Protein AF-A0AAN6K3J8-F1 (afdb_monomer)

pLDDT: mean 73.21, std 24.83, range [25.55, 98.25]

Radius of gyration: 43.47 Å; Cα contacts (8 Å, |Δi|>4): 2; chains: 1; bounding box: 79×109×124 Å

Sequence (274 aa):
MADADAEKAEKLATAKKRFEQLKKEQAKKGKKIATKKKDDKAGAPESKADDVAGEEAAAAAPATEDSETPDAALEDEKLAEGGENDAARSLAERQPSLSMQSRQRSESFRQGAPSTIATDLKSGEGPLSPGIEVQDLYKKQAARIEELEWQNGAYKVQQEEGAARLAKAEEELDALREGSSDIAELRSRAKDAERLGTELAAAQRQLAQALTAKSGNRRVSGASPDVGHELASKTSTIETLELELSNIRSQLLGLQSMLSERNTSIQDIEDRSK

Structure (mmCIF, N/CA/C/O backbone):
data_AF-A0AAN6K3J8-F1
#
_entry.id   AF-A0AAN6K3J8-F1
#
loop_
_atom_site.group_PDB
_atom_site.id
_atom_site.type_symbol
_atom_site.label_atom_id
_atom_site.label_alt_id
_atom_site.label_comp_id
_atom_site.label_asym_id
_atom_site.label_entity_id
_atom_site.label_seq_id
_atom_site.pdbx_PDB_ins_code
_atom_site.Cartn_x
_atom_site.Cartn_y
_atom_site.Cartn_z
_atom_site.occupancy
_atom_site.B_iso_or_equiv
_atom_site.auth_seq_id
_atom_site.auth_comp_id
_atom_site.auth_asym_id
_atom_site.auth_atom_id
_atom_site.pdbx_PDB_model_num
ATOM 1 N N . MET A 1 1 ? 12.379 50.684 -7.133 1.00 56.09 1 MET A N 1
ATOM 2 C CA . MET A 1 1 ? 13.116 49.708 -7.966 1.00 56.09 1 MET A CA 1
ATOM 3 C C . MET A 1 1 ? 14.464 49.283 -7.363 1.00 56.09 1 MET A C 1
ATOM 5 O O . MET A 1 1 ? 14.960 48.263 -7.797 1.00 56.09 1 MET A O 1
ATOM 9 N N . ALA A 1 2 ? 15.042 49.967 -6.359 1.00 56.03 2 ALA A N 1
ATOM 10 C CA . ALA A 1 2 ? 16.325 49.561 -5.753 1.00 56.03 2 ALA A CA 1
ATOM 11 C C . ALA A 1 2 ? 16.218 48.465 -4.663 1.00 56.03 2 ALA A C 1
ATOM 13 O O . ALA A 1 2 ? 17.164 47.712 -4.461 1.00 56.03 2 ALA A O 1
ATOM 14 N N . ASP A 1 3 ? 15.067 48.328 -3.996 1.00 53.00 3 ASP A N 1
ATOM 15 C CA . ASP A 1 3 ? 14.918 47.375 -2.879 1.00 53.00 3 ASP A CA 1
ATOM 16 C C . ASP A 1 3 ? 14.711 45.915 -3.330 1.00 53.00 3 ASP A C 1
ATOM 18 O O . ASP A 1 3 ? 15.076 44.979 -2.624 1.00 53.00 3 ASP A O 1
ATOM 22 N N . ALA A 1 4 ? 14.196 45.695 -4.546 1.00 57.75 4 ALA A N 1
ATOM 23 C CA . ALA A 1 4 ? 13.933 44.351 -5.068 1.00 57.75 4 ALA A CA 1
ATOM 24 C C . ALA A 1 4 ? 15.214 43.584 -5.451 1.00 57.75 4 ALA A C 1
ATOM 26 O O . ALA A 1 4 ? 15.239 42.353 -5.388 1.00 57.75 4 ALA A O 1
ATOM 27 N N . ASP A 1 5 ? 16.280 44.292 -5.827 1.00 57.09 5 ASP A N 1
ATOM 28 C CA . ASP A 1 5 ? 17.560 43.674 -6.188 1.00 57.09 5 ASP A CA 1
ATOM 29 C C . ASP A 1 5 ? 18.435 43.400 -4.956 1.00 57.09 5 ASP A C 1
ATOM 31 O O . ASP A 1 5 ? 19.152 42.395 -4.923 1.00 57.09 5 ASP A O 1
ATOM 35 N N . ALA A 1 6 ? 18.300 44.203 -3.895 1.00 65.62 6 ALA A N 1
ATOM 36 C CA . ALA A 1 6 ? 18.951 43.951 -2.609 1.00 65.62 6 ALA A CA 1
ATOM 37 C C . ALA A 1 6 ? 18.432 42.658 -1.948 1.00 65.62 6 ALA A C 1
ATOM 39 O O . ALA A 1 6 ? 19.227 41.819 -1.515 1.00 65.62 6 ALA A O 1
ATOM 40 N N . GLU A 1 7 ? 17.115 42.425 -1.959 1.00 64.94 7 GLU A N 1
ATOM 41 C CA . GLU A 1 7 ? 16.531 41.197 -1.400 1.00 64.94 7 GLU A CA 1
ATOM 42 C C . GLU A 1 7 ? 16.900 39.932 -2.191 1.00 64.94 7 GLU A C 1
ATOM 44 O O . GLU A 1 7 ? 17.083 38.856 -1.612 1.00 64.94 7 GLU A O 1
ATOM 49 N N . LYS A 1 8 ? 17.024 40.027 -3.521 1.00 66.56 8 LYS A N 1
ATOM 50 C CA . LYS A 1 8 ? 17.469 38.900 -4.358 1.00 66.56 8 LYS A CA 1
ATOM 51 C C . LYS A 1 8 ? 18.944 38.582 -4.114 1.00 66.56 8 LYS A C 1
ATOM 53 O O . LYS A 1 8 ? 19.303 37.407 -4.018 1.00 66.56 8 LYS A O 1
ATOM 58 N N . ALA A 1 9 ? 19.785 39.601 -3.941 1.00 70.69 9 ALA A N 1
ATOM 59 C CA . ALA A 1 9 ? 21.191 39.418 -3.593 1.00 70.69 9 ALA A CA 1
ATOM 60 C C . ALA A 1 9 ? 21.363 38.749 -2.215 1.00 70.69 9 ALA A C 1
ATOM 62 O O . ALA A 1 9 ? 22.173 37.827 -2.073 1.00 70.69 9 ALA A O 1
ATOM 63 N N . GLU A 1 10 ? 20.555 39.125 -1.220 1.00 67.00 10 GLU A N 1
ATOM 64 C CA . GLU A 1 10 ? 20.586 38.510 0.112 1.00 67.00 10 GLU A CA 1
ATOM 65 C C . GLU A 1 10 ? 20.084 37.052 0.099 1.00 67.00 10 GLU A C 1
ATOM 67 O O . GLU A 1 10 ? 20.690 36.161 0.710 1.00 67.00 10 GLU A O 1
ATOM 72 N N . LYS A 1 11 ? 19.034 36.756 -0.678 1.00 73.75 11 LYS A N 1
ATOM 73 C CA . LYS A 1 11 ? 18.531 35.382 -0.875 1.00 73.75 11 LYS A CA 1
ATOM 74 C C . LYS A 1 11 ? 19.554 34.487 -1.587 1.00 73.75 11 LYS A C 1
ATOM 76 O O . LYS A 1 11 ? 19.726 33.326 -1.214 1.00 73.75 11 LYS A O 1
ATOM 81 N N . LEU A 1 12 ? 20.313 35.018 -2.546 1.00 75.38 12 LEU A N 1
ATOM 82 C CA . LEU A 1 12 ? 21.386 34.269 -3.211 1.00 75.38 12 LEU A CA 1
ATOM 83 C C . LEU A 1 12 ? 22.606 34.058 -2.306 1.00 75.38 12 LEU A C 1
ATOM 85 O O . LEU A 1 12 ? 23.208 32.981 -2.327 1.00 75.38 12 LEU A O 1
ATOM 89 N N . ALA A 1 13 ? 22.960 35.041 -1.477 1.00 77.81 13 ALA A N 1
ATOM 90 C CA . ALA A 1 13 ? 24.044 34.900 -0.508 1.00 77.81 13 ALA A CA 1
ATOM 91 C C . ALA A 1 13 ? 23.708 33.858 0.573 1.00 77.81 13 ALA A C 1
ATOM 93 O O . ALA A 1 13 ? 24.543 33.015 0.917 1.00 77.81 13 ALA A O 1
ATOM 94 N N . THR A 1 14 ? 22.469 33.856 1.068 1.00 76.25 14 THR A N 1
ATOM 95 C CA . THR A 1 14 ? 21.997 32.865 2.048 1.00 76.25 14 THR A CA 1
ATOM 96 C C . THR A 1 14 ? 21.881 31.462 1.446 1.00 76.25 14 THR A C 1
ATOM 98 O O . THR A 1 14 ? 22.284 30.493 2.097 1.00 76.25 14 THR A O 1
ATOM 101 N N . ALA A 1 15 ? 21.438 31.332 0.192 1.00 82.44 15 ALA A N 1
ATOM 102 C CA . ALA A 1 15 ? 21.425 30.055 -0.526 1.00 82.44 15 ALA A CA 1
ATOM 103 C C . ALA A 1 15 ? 22.843 29.497 -0.745 1.00 82.44 15 ALA A C 1
ATOM 105 O O . ALA A 1 15 ? 23.103 28.334 -0.423 1.00 82.44 15 ALA A O 1
ATOM 106 N N . LYS A 1 16 ? 23.796 30.331 -1.189 1.00 84.69 16 LYS A N 1
ATOM 107 C CA . LYS A 1 16 ? 25.209 29.934 -1.342 1.00 84.69 16 LYS A CA 1
ATOM 108 C C . LYS A 1 16 ? 25.826 29.498 -0.008 1.00 84.69 16 LYS A C 1
ATOM 110 O O . LYS A 1 16 ? 26.528 28.489 0.045 1.00 84.69 16 LYS A O 1
ATOM 115 N N . LYS A 1 17 ? 25.498 30.189 1.090 1.00 88.81 17 LYS A N 1
ATOM 116 C CA . LYS A 1 17 ? 25.979 29.844 2.438 1.00 88.81 17 LYS A CA 1
ATOM 117 C C . LYS A 1 17 ? 25.405 28.516 2.953 1.00 88.81 17 LYS A C 1
ATOM 119 O O . LYS A 1 17 ? 26.141 27.735 3.556 1.00 88.81 17 LYS A O 1
ATOM 124 N N . ARG A 1 18 ? 24.126 28.220 2.679 1.00 82.94 18 ARG A N 1
ATOM 125 C CA . ARG A 1 18 ? 23.511 26.917 3.008 1.00 82.94 18 ARG A CA 1
ATOM 126 C C . ARG A 1 18 ? 24.079 25.775 2.163 1.00 82.94 18 ARG A C 1
ATOM 128 O O . ARG A 1 18 ? 24.333 24.697 2.696 1.00 82.94 18 ARG A O 1
ATOM 135 N N . PHE A 1 19 ? 24.348 26.021 0.882 1.00 87.19 19 PHE A N 1
ATOM 136 C CA . PHE A 1 19 ? 24.946 25.025 -0.009 1.00 87.19 19 PHE A CA 1
ATOM 137 C C . PHE A 1 19 ? 26.369 24.640 0.425 1.00 87.19 19 PHE A C 1
ATOM 139 O O . PHE A 1 19 ? 26.720 23.460 0.451 1.00 87.19 19 PHE A O 1
ATOM 146 N N . GLU A 1 20 ? 27.183 25.609 0.854 1.00 86.25 20 GLU A N 1
ATOM 147 C CA . GLU A 1 20 ? 28.534 25.329 1.351 1.00 86.25 20 GLU A CA 1
ATOM 148 C C . GLU A 1 20 ? 28.526 24.554 2.684 1.00 86.25 20 GLU A C 1
ATOM 150 O O . GLU A 1 20 ? 29.375 23.684 2.903 1.00 86.25 20 GLU A O 1
ATOM 155 N N . GLN A 1 21 ? 27.552 24.815 3.565 1.00 83.75 21 GLN A N 1
ATOM 156 C CA . GLN A 1 21 ? 27.368 24.040 4.798 1.00 83.75 21 GLN A CA 1
ATOM 157 C C . GLN A 1 21 ? 26.965 22.592 4.509 1.00 83.75 21 GLN A C 1
ATOM 159 O O . GLN A 1 21 ? 27.620 21.681 5.016 1.00 83.75 21 GLN A O 1
ATOM 164 N N . LEU A 1 22 ? 25.980 22.367 3.634 1.00 80.75 22 LEU A N 1
ATOM 165 C CA . LEU A 1 22 ? 25.574 21.018 3.224 1.00 80.75 22 LEU A CA 1
ATOM 166 C C . LEU A 1 22 ? 26.720 20.257 2.549 1.00 80.75 22 LEU A C 1
ATOM 168 O O . LEU A 1 22 ? 26.948 19.086 2.852 1.00 80.75 22 LEU A O 1
ATOM 172 N N . LYS A 1 23 ? 27.519 20.930 1.713 1.00 87.44 23 LYS A N 1
ATOM 173 C CA . LYS A 1 23 ? 28.714 20.333 1.099 1.00 87.44 23 LYS A CA 1
ATOM 174 C C . LYS A 1 23 ? 29.770 19.946 2.144 1.00 87.44 23 LYS A C 1
ATOM 176 O O . LYS A 1 23 ? 30.357 18.866 2.057 1.00 87.44 23 LYS A O 1
ATOM 181 N N . LYS A 1 24 ? 29.992 20.778 3.171 1.00 84.06 24 LYS A N 1
ATOM 182 C CA . LYS A 1 24 ? 30.891 20.455 4.300 1.00 84.06 24 LYS A CA 1
ATOM 183 C C . LYS A 1 24 ? 30.354 19.310 5.163 1.00 84.06 24 LYS A C 1
ATOM 185 O O . LYS A 1 24 ? 31.147 18.507 5.654 1.00 84.06 24 LYS A O 1
ATOM 190 N N . GLU A 1 25 ? 29.043 19.200 5.346 1.00 79.56 25 GLU A N 1
ATOM 191 C CA . GLU A 1 25 ? 28.421 18.089 6.076 1.00 79.56 25 GLU A CA 1
ATOM 192 C C . GLU A 1 25 ? 28.492 16.770 5.305 1.00 79.56 25 GLU A C 1
ATOM 194 O O . GLU A 1 25 ? 28.839 15.744 5.893 1.00 79.56 25 GLU A O 1
ATOM 199 N N . GLN A 1 26 ? 28.255 16.790 3.992 1.00 77.38 26 GLN A N 1
ATOM 200 C CA . GLN A 1 26 ? 28.405 15.613 3.134 1.00 77.38 26 GLN A CA 1
ATOM 201 C C . GLN A 1 26 ? 29.861 15.135 3.080 1.00 77.38 2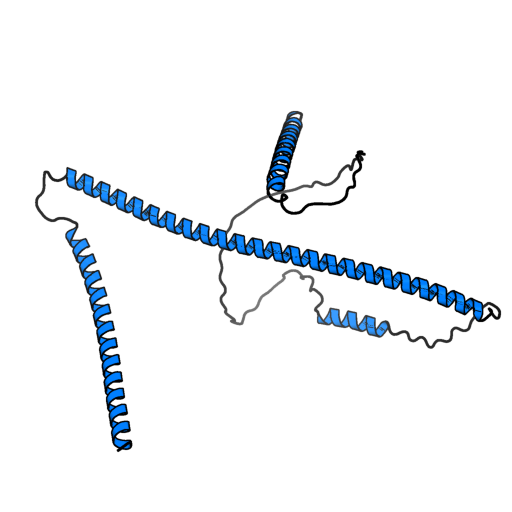6 GLN A C 1
ATOM 203 O O . GLN A 1 26 ? 30.116 13.940 3.222 1.00 77.38 26 GLN A O 1
ATOM 208 N N . ALA A 1 27 ? 30.833 16.051 3.010 1.00 72.88 27 ALA A N 1
ATOM 209 C CA . ALA A 1 27 ? 32.254 15.701 3.086 1.00 72.88 27 ALA A CA 1
ATOM 210 C C . ALA A 1 27 ? 32.648 15.089 4.449 1.00 72.88 27 ALA A C 1
ATOM 212 O O . ALA A 1 27 ? 33.485 14.186 4.515 1.00 72.88 27 ALA A O 1
ATOM 213 N N . LYS A 1 28 ? 32.025 15.533 5.551 1.00 70.31 28 LYS A N 1
ATOM 214 C CA . LYS A 1 28 ? 32.240 14.958 6.893 1.00 70.31 28 LYS A CA 1
ATOM 215 C C . LYS A 1 28 ? 31.543 13.604 7.080 1.00 70.31 28 LYS A C 1
ATOM 217 O O . LYS A 1 28 ? 32.099 12.744 7.763 1.00 70.31 28 LYS A O 1
ATOM 222 N N . LYS A 1 29 ? 30.368 13.392 6.475 1.00 62.00 29 LYS A N 1
ATOM 223 C CA . LYS A 1 29 ? 29.647 12.104 6.493 1.00 62.00 29 LYS A CA 1
ATOM 224 C C . LYS A 1 29 ? 30.312 11.059 5.584 1.00 62.00 29 LYS A C 1
ATOM 226 O O . LYS A 1 29 ? 30.442 9.911 6.000 1.00 62.00 29 LYS A O 1
ATOM 231 N N . GLY A 1 30 ? 30.852 11.460 4.430 1.00 56.53 30 GLY A N 1
ATOM 232 C CA . GLY A 1 30 ? 31.599 10.578 3.521 1.00 56.53 30 GLY A CA 1
ATOM 233 C C . GLY A 1 30 ? 32.903 10.022 4.113 1.00 56.53 30 GLY A C 1
ATOM 234 O O . GLY A 1 30 ? 33.306 8.905 3.796 1.00 56.53 30 GLY A O 1
ATOM 235 N N . LYS A 1 31 ? 33.532 10.735 5.058 1.00 49.50 31 LYS A N 1
ATOM 236 C CA . LYS A 1 31 ? 34.780 10.290 5.707 1.00 49.50 31 LYS A CA 1
ATOM 237 C C . LYS A 1 31 ? 34.594 9.190 6.768 1.00 49.50 31 LYS A C 1
ATOM 239 O O . LYS A 1 31 ? 35.588 8.642 7.233 1.00 49.50 31 LYS A O 1
ATOM 244 N N . LYS A 1 32 ? 33.359 8.827 7.146 1.00 45.97 32 LYS A N 1
ATOM 245 C CA . LYS A 1 32 ? 33.099 7.725 8.100 1.00 45.97 32 LYS A CA 1
ATOM 246 C C . LYS A 1 32 ? 32.902 6.346 7.449 1.00 45.97 32 LYS A C 1
ATOM 248 O O . LYS A 1 32 ? 32.885 5.362 8.179 1.00 45.97 32 LYS A O 1
ATOM 253 N N . ILE A 1 33 ? 32.791 6.253 6.119 1.00 45.66 33 ILE A N 1
ATOM 254 C CA . ILE A 1 33 ? 32.498 4.984 5.414 1.00 45.66 33 ILE A CA 1
ATOM 255 C C . ILE A 1 33 ? 33.734 4.394 4.695 1.00 45.66 33 ILE A C 1
ATOM 257 O O . ILE A 1 33 ? 33.762 3.207 4.394 1.00 45.66 33 ILE A O 1
ATOM 261 N N . ALA A 1 34 ? 34.814 5.160 4.505 1.00 44.19 34 ALA A N 1
ATOM 262 C CA . ALA A 1 34 ? 35.962 4.758 3.679 1.00 44.19 34 ALA A CA 1
ATOM 263 C C . ALA A 1 34 ? 37.259 4.451 4.466 1.00 44.19 34 ALA A C 1
ATOM 265 O O . ALA A 1 34 ? 38.338 4.899 4.083 1.00 44.19 34 ALA A O 1
ATOM 266 N N . THR A 1 35 ? 37.185 3.666 5.550 1.00 36.56 35 THR A N 1
ATOM 267 C CA . THR A 1 35 ? 38.387 3.130 6.235 1.00 36.56 35 THR A CA 1
ATOM 268 C C . THR A 1 35 ? 38.337 1.610 6.405 1.00 36.56 35 THR A C 1
ATOM 270 O O . THR A 1 35 ? 38.606 1.063 7.470 1.00 36.56 35 THR A O 1
ATOM 273 N N . LYS A 1 36 ? 38.027 0.891 5.325 1.00 39.88 36 LYS A N 1
ATOM 274 C CA . LYS A 1 36 ? 38.552 -0.461 5.099 1.00 39.88 36 LYS A CA 1
ATOM 275 C C . LYS A 1 36 ? 38.728 -0.631 3.590 1.00 39.88 36 LYS A C 1
ATOM 277 O O . LYS A 1 36 ? 37.743 -0.579 2.867 1.00 39.88 36 LYS A O 1
ATOM 282 N N . LYS A 1 37 ? 39.982 -0.862 3.171 1.00 33.00 37 LYS A N 1
ATOM 283 C CA . LYS A 1 37 ? 40.466 -1.213 1.813 1.00 33.00 37 LYS A CA 1
ATOM 284 C C . LYS A 1 37 ? 41.076 -0.076 0.951 1.00 33.00 37 LYS A C 1
ATOM 286 O O . LYS A 1 37 ? 40.472 0.467 0.044 1.00 33.00 37 LYS A O 1
ATOM 291 N N . LYS A 1 38 ? 42.312 0.250 1.342 1.00 34.16 38 LYS A N 1
ATOM 292 C CA . LYS A 1 38 ? 43.565 0.528 0.604 1.00 34.16 38 LYS A CA 1
ATOM 293 C C . LYS A 1 38 ? 43.612 0.465 -0.955 1.00 34.16 38 LYS A C 1
ATOM 295 O O . LYS A 1 38 ? 43.252 -0.574 -1.498 1.00 34.16 38 LYS A O 1
ATOM 300 N N . ASP A 1 39 ? 44.222 1.530 -1.527 1.00 34.00 39 ASP A N 1
ATOM 301 C CA . ASP A 1 39 ? 45.006 1.755 -2.786 1.00 34.00 39 ASP A CA 1
ATOM 302 C C . ASP A 1 39 ? 44.371 1.396 -4.159 1.00 34.00 39 ASP A C 1
ATOM 304 O O . ASP A 1 39 ? 43.731 0.363 -4.283 1.00 34.00 39 ASP A O 1
ATOM 308 N N . ASP A 1 40 ? 44.486 2.162 -5.262 1.00 33.91 40 ASP A N 1
ATOM 309 C CA . ASP A 1 40 ? 45.575 3.035 -5.749 1.00 33.91 40 ASP A CA 1
ATOM 310 C C . ASP A 1 40 ? 45.099 3.998 -6.891 1.00 33.91 40 ASP A C 1
ATOM 312 O O . ASP A 1 40 ? 44.119 3.721 -7.582 1.00 33.91 40 ASP A O 1
ATOM 316 N N . LYS A 1 41 ? 45.901 5.051 -7.138 1.00 31.12 41 LYS A N 1
ATOM 317 C CA . LYS A 1 41 ? 46.141 5.813 -8.395 1.00 31.12 41 LYS A CA 1
ATOM 318 C C . LYS A 1 41 ? 45.225 6.964 -8.900 1.00 31.12 41 LYS A C 1
ATOM 320 O O . LYS A 1 41 ? 44.389 6.810 -9.776 1.00 31.12 41 LYS A O 1
ATOM 325 N N . ALA A 1 42 ? 45.563 8.162 -8.403 1.00 36.06 42 ALA A N 1
ATOM 326 C CA . ALA A 1 42 ? 45.960 9.417 -9.086 1.00 36.06 42 ALA A CA 1
ATOM 327 C C . ALA A 1 42 ? 45.278 9.935 -10.381 1.00 36.06 42 ALA A C 1
ATOM 329 O O . ALA A 1 42 ? 45.308 9.290 -11.422 1.00 36.06 42 ALA A O 1
ATOM 330 N N . GLY A 1 43 ? 44.916 11.229 -10.348 1.00 26.75 43 GLY A N 1
ATOM 331 C CA . GLY A 1 43 ? 44.836 12.105 -11.527 1.00 26.75 43 GLY A CA 1
ATOM 332 C C . GLY A 1 43 ? 44.076 13.419 -11.285 1.00 26.75 43 GLY A C 1
ATOM 333 O O . GLY A 1 43 ? 42.859 13.445 -11.391 1.00 26.75 43 GLY A O 1
ATOM 334 N N . ALA A 1 44 ? 44.789 14.505 -10.969 1.00 37.91 44 ALA A N 1
ATOM 335 C CA . ALA A 1 44 ? 44.322 15.893 -11.136 1.00 37.91 44 ALA A CA 1
ATOM 336 C C . ALA A 1 44 ? 44.783 16.395 -12.530 1.00 37.91 44 ALA A C 1
ATOM 338 O O . ALA A 1 44 ? 45.747 15.817 -13.044 1.00 37.91 44 ALA A O 1
ATOM 339 N N . PRO A 1 45 ? 44.173 17.432 -13.151 1.00 41.75 45 PRO A N 1
ATOM 340 C CA . PRO A 1 45 ? 44.450 18.808 -12.722 1.00 41.75 45 PRO A CA 1
ATOM 341 C C . PRO A 1 45 ? 43.316 19.852 -12.901 1.00 41.75 45 PRO A C 1
ATOM 343 O O . PRO A 1 45 ? 42.223 19.589 -13.384 1.00 41.75 45 PRO A O 1
ATOM 346 N N . GLU A 1 46 ? 43.695 21.033 -12.418 1.00 36.44 46 GLU A N 1
ATOM 347 C CA . GLU A 1 46 ? 43.168 22.394 -12.267 1.00 36.44 46 GLU A CA 1
ATOM 348 C C . GLU A 1 46 ? 42.187 23.059 -13.267 1.00 36.44 46 GLU A C 1
ATOM 350 O O . GLU A 1 46 ? 41.866 22.599 -14.354 1.00 36.44 46 GLU A O 1
ATOM 355 N N . SER A 1 47 ? 41.740 24.218 -12.776 1.00 36.56 47 SER A N 1
ATOM 356 C CA . SER A 1 47 ? 40.769 25.228 -13.194 1.00 36.56 47 SER A CA 1
ATOM 357 C C . SER A 1 47 ? 41.032 25.975 -14.512 1.00 36.56 47 SER A C 1
ATOM 359 O O . SER A 1 47 ? 42.174 26.239 -14.872 1.00 36.56 47 SER A O 1
ATOM 361 N N . LYS A 1 48 ? 39.956 26.501 -15.123 1.00 33.84 48 LYS A N 1
ATOM 362 C CA . LYS A 1 48 ? 39.690 27.952 -15.276 1.00 33.84 48 LYS A CA 1
ATOM 363 C C . LYS A 1 48 ? 38.313 28.215 -15.898 1.00 33.84 48 LYS A C 1
ATOM 365 O O . LYS A 1 48 ? 37.791 27.404 -16.650 1.00 33.84 48 LYS A O 1
ATOM 370 N N . ALA A 1 49 ? 37.740 29.340 -15.485 1.00 37.69 49 ALA A N 1
ATOM 371 C CA . ALA A 1 49 ? 36.457 29.886 -15.896 1.00 37.69 49 ALA A CA 1
ATOM 372 C C . ALA A 1 49 ? 36.511 30.478 -17.310 1.00 37.69 49 ALA A C 1
ATOM 374 O O . ALA A 1 49 ? 37.541 31.040 -17.674 1.00 37.69 49 ALA A O 1
ATOM 375 N N . ASP A 1 50 ? 35.382 30.442 -18.017 1.00 29.55 50 ASP A N 1
ATOM 376 C CA . ASP A 1 50 ? 34.979 31.530 -18.906 1.00 29.55 50 ASP A CA 1
ATOM 377 C C . ASP A 1 50 ? 33.447 31.638 -18.952 1.00 29.55 50 ASP A C 1
ATOM 379 O O . ASP A 1 50 ? 32.727 30.650 -18.776 1.00 29.55 50 ASP A O 1
ATOM 383 N N . ASP A 1 51 ? 32.997 32.875 -19.094 1.00 29.33 51 ASP A N 1
ATOM 384 C CA . ASP A 1 51 ? 31.648 33.411 -18.943 1.00 29.33 51 ASP A CA 1
ATOM 385 C C . ASP A 1 51 ? 31.143 33.797 -20.337 1.00 29.33 51 ASP A C 1
ATOM 387 O O . ASP A 1 51 ? 31.838 34.523 -21.039 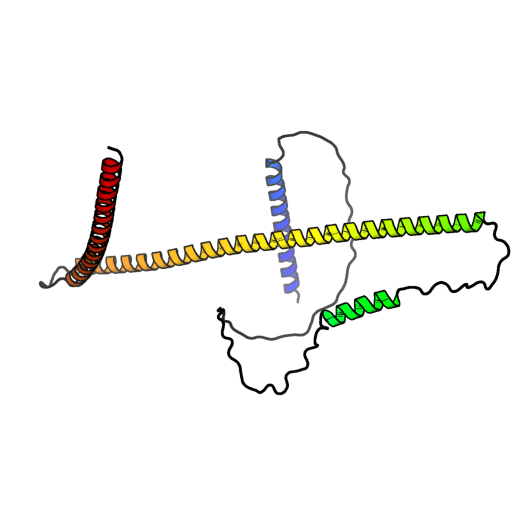1.00 29.33 51 ASP A O 1
ATOM 391 N N . VAL A 1 52 ? 29.950 33.354 -20.753 1.00 30.72 52 VAL A N 1
ATOM 392 C CA . VAL A 1 52 ? 29.200 34.058 -21.807 1.00 30.72 52 VAL A CA 1
ATOM 393 C C . VAL A 1 52 ? 27.705 34.000 -21.505 1.00 30.72 52 VAL A C 1
ATOM 395 O O . VAL A 1 52 ? 27.102 32.933 -21.378 1.00 30.72 52 VAL A O 1
ATOM 398 N N . ALA A 1 53 ? 27.150 35.202 -21.399 1.00 31.02 53 ALA A N 1
ATOM 399 C CA . ALA A 1 53 ? 25.757 35.558 -21.223 1.00 31.02 53 ALA A CA 1
ATOM 400 C C . ALA A 1 53 ? 24.811 34.972 -22.289 1.00 31.02 53 ALA A C 1
ATOM 402 O O . ALA A 1 53 ? 25.140 34.897 -23.471 1.00 31.02 53 ALA A O 1
ATOM 403 N N . GLY A 1 54 ? 23.590 34.647 -21.855 1.00 25.55 54 GLY A N 1
ATOM 404 C CA . GLY A 1 54 ? 22.416 34.476 -22.707 1.00 25.55 54 GLY A CA 1
ATOM 405 C C . GLY A 1 54 ? 21.311 35.414 -22.225 1.00 25.55 54 GLY A C 1
ATOM 406 O O . GLY A 1 54 ? 20.895 35.333 -21.069 1.00 25.55 54 GLY A O 1
ATOM 407 N N . GLU A 1 55 ? 20.885 36.317 -23.103 1.00 34.28 55 GLU A N 1
ATOM 408 C CA . GLU A 1 55 ? 19.824 37.301 -22.892 1.00 34.28 55 GLU A CA 1
ATOM 409 C C . GLU A 1 55 ? 18.493 36.795 -23.485 1.00 34.28 55 GLU A C 1
ATOM 411 O O . GLU A 1 55 ? 18.463 36.226 -24.573 1.00 34.28 55 GLU A O 1
ATOM 416 N N . GLU A 1 56 ? 17.441 36.985 -22.682 1.00 34.31 56 GLU A N 1
ATOM 417 C CA . GLU A 1 56 ? 16.003 37.176 -22.948 1.00 34.31 56 GLU A CA 1
ATOM 418 C C . GLU A 1 56 ? 15.266 36.431 -24.080 1.00 34.31 56 GLU A C 1
ATOM 420 O O . GLU A 1 56 ? 15.528 36.593 -25.265 1.00 34.31 56 GLU A O 1
ATOM 425 N N . ALA A 1 57 ? 14.151 35.777 -23.724 1.00 28.88 57 ALA A N 1
ATOM 426 C CA . ALA A 1 57 ? 12.833 36.435 -23.702 1.00 28.88 57 ALA A CA 1
ATOM 427 C C . ALA A 1 57 ? 11.705 35.404 -23.507 1.00 28.88 57 ALA A C 1
ATOM 429 O O . ALA A 1 57 ? 11.545 34.513 -24.335 1.00 28.88 57 ALA A O 1
ATOM 430 N N . ALA A 1 58 ? 10.894 35.553 -22.450 1.00 29.19 58 ALA A N 1
ATOM 431 C CA . ALA A 1 58 ? 9.446 35.292 -22.480 1.00 29.19 58 ALA A CA 1
ATOM 432 C C . ALA A 1 58 ? 8.811 35.479 -21.090 1.00 29.19 58 ALA A C 1
ATOM 434 O O . ALA A 1 58 ? 9.002 34.666 -20.190 1.00 29.19 58 ALA A O 1
ATOM 435 N N . ALA A 1 59 ? 7.973 36.504 -20.957 1.00 32.69 59 ALA A N 1
ATOM 436 C CA . ALA A 1 59 ? 6.768 36.468 -20.130 1.00 32.69 59 ALA A CA 1
ATOM 437 C C . ALA A 1 59 ? 5.794 37.497 -20.735 1.00 32.69 59 ALA A C 1
ATOM 439 O O . ALA A 1 59 ? 6.149 38.659 -20.888 1.00 32.69 59 ALA A O 1
ATOM 440 N N . ALA A 1 60 ? 4.694 37.067 -21.352 1.00 44.03 60 ALA A N 1
ATOM 441 C CA . ALA A 1 60 ? 3.443 36.623 -20.726 1.00 44.03 60 ALA A CA 1
ATOM 442 C C . ALA A 1 60 ? 2.481 37.792 -20.474 1.00 44.03 60 ALA A C 1
ATOM 444 O O . ALA A 1 60 ? 2.886 38.873 -20.059 1.00 44.03 60 ALA A O 1
ATOM 445 N N . ALA A 1 61 ? 1.192 37.540 -20.686 1.00 37.62 61 ALA A N 1
ATOM 446 C CA . ALA A 1 61 ? 0.100 38.383 -20.215 1.00 37.62 61 ALA A CA 1
ATOM 447 C C . ALA A 1 61 ? -1.189 37.523 -20.111 1.00 37.62 61 ALA A C 1
ATOM 449 O O . ALA A 1 61 ? -1.303 36.546 -20.852 1.00 37.62 61 ALA A O 1
ATOM 450 N N . PRO A 1 62 ? -2.106 37.815 -19.168 1.00 45.22 62 PRO A N 1
ATOM 451 C CA . PRO A 1 62 ? -2.252 36.955 -17.983 1.00 45.22 62 PRO A CA 1
ATOM 452 C C . PRO A 1 62 ? -3.710 36.754 -17.481 1.00 45.22 62 PRO A C 1
ATOM 454 O O . PRO A 1 62 ? -4.622 37.403 -17.973 1.00 45.22 62 PRO A O 1
ATOM 457 N N . ALA A 1 63 ? -3.839 35.936 -16.416 1.00 33.66 63 ALA A N 1
ATOM 458 C CA . ALA A 1 63 ? -4.830 35.979 -15.312 1.00 33.66 63 ALA A CA 1
ATOM 459 C C . ALA A 1 63 ? -6.329 35.730 -15.670 1.00 33.66 63 ALA A C 1
ATOM 461 O O . ALA A 1 63 ? -6.738 35.956 -16.796 1.00 33.66 63 ALA A O 1
ATOM 462 N N . THR A 1 64 ? -7.233 35.203 -14.833 1.00 30.06 64 THR A N 1
ATOM 463 C CA . THR A 1 64 ? -7.410 35.153 -13.365 1.00 30.06 64 THR A CA 1
ATOM 464 C C . THR A 1 64 ? -8.423 34.045 -12.982 1.00 30.06 64 THR A C 1
ATOM 466 O O . THR A 1 64 ? -9.420 33.891 -13.676 1.00 30.06 64 THR A O 1
ATOM 469 N N . GLU A 1 65 ? -8.151 33.383 -11.850 1.00 33.62 65 GLU A N 1
ATOM 470 C CA . GLU A 1 65 ? -9.023 33.057 -10.689 1.00 33.62 65 GLU A CA 1
ATOM 471 C C . GLU A 1 65 ? -10.306 32.191 -10.754 1.00 33.62 65 GLU A C 1
ATOM 473 O O . GLU A 1 65 ? -11.081 32.207 -11.703 1.00 33.62 65 GLU A O 1
ATOM 478 N N . ASP A 1 66 ? -10.504 31.538 -9.592 1.00 28.89 66 ASP A N 1
ATOM 479 C CA . ASP A 1 66 ? -11.674 30.854 -9.013 1.00 28.89 66 ASP A CA 1
ATOM 480 C C . ASP A 1 66 ? -12.068 29.464 -9.547 1.00 28.89 66 ASP A C 1
ATOM 482 O O . ASP A 1 66 ? -12.040 29.197 -10.739 1.00 28.89 66 ASP A O 1
ATOM 486 N N . SER A 1 67 ? -12.514 28.497 -8.739 1.00 28.44 67 SER A N 1
ATOM 487 C CA . SER A 1 67 ? -12.565 28.303 -7.283 1.00 28.44 67 SER A CA 1
ATOM 488 C C . SER A 1 67 ? -13.011 26.846 -7.030 1.00 28.44 67 SER A C 1
ATOM 490 O O . SER A 1 67 ? -13.690 26.261 -7.868 1.00 28.44 67 SER A O 1
ATOM 492 N N . GLU A 1 68 ? -12.625 26.300 -5.875 1.00 29.61 68 GLU A N 1
ATOM 493 C CA . GLU A 1 68 ? -13.320 25.263 -5.084 1.00 29.61 68 GLU A CA 1
ATOM 494 C C . GLU A 1 68 ? -13.653 23.872 -5.688 1.00 29.61 68 GLU A C 1
ATOM 496 O O . GLU A 1 68 ? -14.554 23.667 -6.493 1.00 29.61 68 GLU A O 1
ATOM 501 N N . THR A 1 69 ? -12.920 22.877 -5.165 1.00 31.78 69 THR A N 1
ATOM 502 C CA . THR A 1 69 ? -13.362 21.598 -4.545 1.00 31.78 69 THR A CA 1
ATOM 503 C C . THR A 1 69 ? -14.875 21.265 -4.529 1.00 31.78 69 THR A C 1
ATOM 505 O O . THR A 1 69 ? -15.660 22.180 -4.300 1.00 31.78 69 THR A O 1
ATOM 508 N N . PRO A 1 70 ? -15.318 19.979 -4.544 1.00 39.97 70 PRO A N 1
ATOM 509 C CA . PRO A 1 70 ? -14.623 18.869 -3.892 1.00 39.97 70 PRO A CA 1
ATOM 510 C C . PRO A 1 70 ? -14.608 17.505 -4.609 1.00 39.97 70 PRO A C 1
ATOM 512 O O . PRO A 1 70 ? -15.410 17.148 -5.464 1.00 39.97 70 PRO A O 1
ATOM 515 N N . ASP A 1 71 ? -13.630 16.758 -4.122 1.00 29.69 71 ASP A N 1
ATOM 516 C CA . ASP A 1 71 ? -13.462 15.317 -4.038 1.00 29.69 71 ASP A CA 1
ATOM 517 C C . ASP A 1 71 ? -14.758 14.539 -3.726 1.00 29.69 71 ASP A C 1
ATOM 519 O O . ASP A 1 71 ? -15.487 14.890 -2.797 1.00 29.69 71 ASP A O 1
ATOM 523 N N . ALA A 1 72 ? -15.019 13.467 -4.478 1.00 33.19 72 ALA A N 1
ATOM 524 C CA . ALA A 1 72 ? -15.113 12.101 -3.950 1.00 33.19 72 ALA A CA 1
ATOM 525 C C . ALA A 1 72 ? -15.831 11.176 -4.947 1.00 33.19 72 ALA A C 1
ATOM 527 O O . ALA A 1 72 ? -16.989 11.382 -5.296 1.00 33.19 72 ALA A O 1
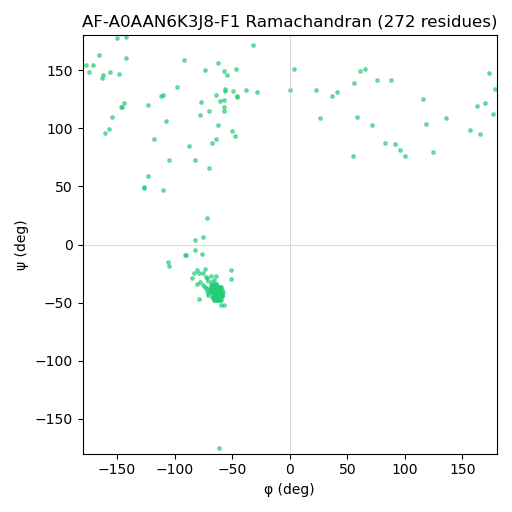ATOM 528 N N . ALA A 1 73 ? -15.084 10.154 -5.365 1.00 35.19 73 ALA A N 1
ATOM 529 C CA . ALA A 1 73 ? -15.478 8.761 -5.563 1.00 35.19 73 ALA A CA 1
ATOM 530 C C . ALA A 1 73 ? -16.967 8.430 -5.792 1.00 35.19 73 ALA A C 1
ATOM 532 O O . ALA A 1 73 ? -17.828 8.720 -4.968 1.00 35.19 73 ALA A O 1
ATOM 533 N N . LEU A 1 74 ? -17.230 7.605 -6.804 1.00 31.06 74 LEU A N 1
ATOM 534 C CA . LEU A 1 74 ? -17.447 6.166 -6.614 1.00 31.06 74 LEU A CA 1
ATOM 535 C C . LEU A 1 74 ? -17.763 5.531 -7.974 1.00 31.06 74 LEU A C 1
ATOM 537 O O . LEU A 1 74 ? -18.560 6.047 -8.755 1.00 31.06 74 LEU A O 1
ATOM 541 N N . GLU A 1 75 ? -17.102 4.410 -8.241 1.00 42.12 75 GLU A N 1
ATOM 542 C CA . GLU A 1 75 ? -17.588 3.404 -9.177 1.00 42.12 75 GLU A CA 1
ATOM 543 C C . GLU A 1 75 ? -18.987 2.960 -8.729 1.00 42.12 75 GLU A C 1
ATOM 545 O O . GLU A 1 75 ? -19.161 2.642 -7.556 1.00 42.12 75 GLU A O 1
ATOM 550 N N . ASP A 1 76 ? -19.961 2.909 -9.639 1.00 29.11 76 ASP A N 1
ATOM 551 C CA . ASP A 1 76 ? -20.776 1.703 -9.781 1.00 29.11 76 ASP A CA 1
ATOM 552 C C . ASP A 1 76 ? -21.505 1.677 -11.129 1.00 29.11 76 ASP A C 1
ATOM 554 O O . ASP A 1 76 ? -21.914 2.699 -11.692 1.00 29.11 76 ASP A O 1
ATOM 558 N N . GLU A 1 77 ? -21.642 0.466 -11.642 1.00 42.41 77 GLU A N 1
ATOM 559 C CA . GLU A 1 77 ? -22.326 0.106 -12.867 1.00 42.41 77 GLU A CA 1
ATOM 560 C C . GLU A 1 77 ? -23.789 0.574 -12.877 1.00 42.41 77 GLU A C 1
ATOM 562 O O . GLU A 1 77 ? -24.579 0.252 -11.990 1.00 42.41 77 GLU A O 1
ATOM 567 N N . LYS A 1 78 ? -24.221 1.185 -13.985 1.00 29.86 78 LYS A N 1
ATOM 568 C CA . LYS A 1 78 ? -25.536 0.852 -14.547 1.00 29.86 78 LYS A CA 1
ATOM 569 C C . LYS A 1 78 ? -25.605 1.185 -16.028 1.00 29.86 78 LYS A C 1
ATOM 571 O O . LYS A 1 78 ? -25.867 2.312 -16.439 1.00 29.86 78 LYS A O 1
ATOM 576 N N . LEU A 1 79 ? -25.431 0.143 -16.834 1.00 39.91 79 LEU A N 1
ATOM 577 C CA . LEU A 1 79 ? -26.042 0.065 -18.150 1.00 39.91 79 LEU A CA 1
ATOM 578 C C . LEU A 1 79 ? -27.561 0.201 -17.977 1.00 39.91 79 LEU A C 1
ATOM 580 O O . LEU A 1 79 ? -28.215 -0.656 -17.380 1.00 39.91 79 LEU A O 1
ATOM 584 N N . ALA A 1 80 ? -28.118 1.282 -18.505 1.00 31.61 80 ALA A N 1
ATOM 585 C CA . ALA A 1 80 ? -29.508 1.344 -18.918 1.00 31.61 80 ALA A CA 1
ATOM 586 C C . ALA A 1 80 ? -29.584 2.248 -20.148 1.00 31.61 80 ALA A C 1
ATOM 588 O O . ALA A 1 80 ? -29.190 3.412 -20.114 1.00 31.61 80 ALA A O 1
ATOM 589 N N . GLU A 1 81 ? -30.025 1.637 -21.241 1.00 36.66 81 GLU A N 1
ATOM 590 C CA . GLU A 1 81 ? -30.353 2.260 -22.512 1.00 36.66 81 GLU A CA 1
ATOM 591 C C . GLU A 1 81 ? -31.216 3.515 -22.369 1.00 36.66 81 GLU A C 1
ATOM 593 O O . GLU A 1 81 ? -32.137 3.573 -21.555 1.00 36.66 81 GLU A O 1
ATOM 598 N N . GLY A 1 82 ? -31.029 4.408 -23.339 1.00 31.17 82 GLY A N 1
ATOM 599 C CA . GLY A 1 82 ? -32.163 5.008 -24.026 1.00 31.17 82 GLY A CA 1
ATOM 600 C C . GLY A 1 82 ? -32.305 6.508 -23.834 1.00 31.17 82 GLY A C 1
ATOM 601 O O . GLY A 1 82 ? -32.463 6.998 -22.723 1.00 31.17 82 GLY A O 1
ATOM 602 N N . GLY A 1 83 ? -32.363 7.214 -24.964 1.00 28.94 83 GLY A N 1
ATOM 603 C CA . GLY A 1 83 ? -33.037 8.506 -25.037 1.00 28.94 83 GLY A CA 1
ATOM 604 C C . GLY A 1 83 ? -32.172 9.647 -25.541 1.00 28.94 83 GLY A C 1
ATOM 605 O O . GLY A 1 83 ? -31.680 10.448 -24.761 1.00 28.94 83 GLY A O 1
ATOM 606 N N . GLU A 1 84 ? -32.021 9.692 -26.863 1.00 45.72 84 GLU A N 1
ATOM 607 C CA . GLU A 1 84 ? -32.191 10.886 -27.700 1.00 45.72 84 GLU A CA 1
ATOM 608 C C . GLU A 1 84 ? -31.966 12.255 -27.037 1.00 45.72 84 GLU A C 1
ATOM 610 O O . GLU A 1 84 ? -32.819 12.765 -26.313 1.00 45.72 84 GLU A O 1
ATOM 615 N N . ASN A 1 85 ? -30.858 12.896 -27.407 1.00 38.41 85 ASN A N 1
ATOM 616 C CA . ASN A 1 85 ? -30.799 14.206 -28.072 1.00 38.41 85 ASN A CA 1
ATOM 617 C C . ASN A 1 85 ? -29.429 14.823 -27.788 1.00 38.41 85 ASN A C 1
ATOM 619 O O . ASN A 1 85 ? -29.227 15.439 -26.746 1.00 38.41 85 ASN A O 1
ATOM 623 N N . ASP A 1 86 ? -28.500 14.695 -28.735 1.00 30.62 86 ASP A N 1
ATOM 624 C CA . ASP A 1 86 ? -27.283 15.504 -28.725 1.00 30.62 86 ASP A CA 1
ATOM 625 C C . ASP A 1 86 ? -27.254 16.359 -29.992 1.00 30.62 86 ASP A C 1
ATOM 627 O O . ASP A 1 86 ? -26.830 15.949 -31.076 1.00 30.62 86 ASP A O 1
ATOM 631 N N . ALA A 1 87 ? -27.817 17.556 -29.848 1.00 47.62 87 ALA A N 1
ATOM 632 C CA . ALA A 1 87 ? -27.567 18.655 -30.750 1.00 47.62 87 ALA A CA 1
ATOM 633 C C . ALA A 1 87 ? -26.196 19.253 -30.407 1.00 47.62 87 ALA A C 1
ATOM 635 O O . ALA A 1 87 ? -25.984 19.752 -29.308 1.00 47.62 87 ALA A O 1
ATOM 636 N N . ALA A 1 88 ? -25.315 19.279 -31.408 1.00 48.31 88 ALA A N 1
ATOM 637 C CA . ALA A 1 88 ? -24.215 20.231 -31.530 1.00 48.31 88 ALA A CA 1
ATOM 638 C C . ALA A 1 88 ? -23.241 20.317 -30.334 1.00 48.31 88 ALA A C 1
ATOM 640 O O . ALA A 1 88 ? -23.180 21.322 -29.626 1.00 48.31 88 ALA A O 1
ATOM 641 N N . ARG A 1 89 ? -22.348 19.329 -30.214 1.00 43.72 89 ARG A N 1
ATOM 642 C CA . ARG A 1 89 ? -21.021 19.537 -29.617 1.00 43.72 89 ARG A CA 1
ATOM 643 C C . ARG A 1 89 ? -19.945 19.385 -30.687 1.00 43.72 89 ARG A C 1
ATOM 645 O O . ARG A 1 89 ? -19.937 18.433 -31.461 1.00 43.72 89 ARG A O 1
ATOM 652 N N . SER A 1 90 ? -19.102 20.411 -30.750 1.00 42.31 90 SER A N 1
ATOM 653 C CA . SER A 1 90 ? -17.932 20.600 -31.607 1.00 42.31 90 SER A CA 1
ATOM 654 C C . SER A 1 90 ? -17.250 19.301 -32.037 1.00 42.31 90 SER A C 1
ATOM 656 O O . SER A 1 90 ? -16.927 18.467 -31.194 1.00 42.31 90 SER A O 1
ATOM 658 N N . LEU A 1 91 ? -16.987 19.184 -33.344 1.00 46.47 91 LEU A N 1
ATOM 659 C CA . LEU A 1 91 ? -16.173 18.148 -33.981 1.00 46.47 91 LEU A CA 1
ATOM 660 C C . LEU A 1 91 ? -14.842 17.974 -33.235 1.00 46.47 91 LEU A C 1
ATOM 662 O O . LEU A 1 91 ? -13.871 18.672 -33.513 1.00 46.47 91 LEU A O 1
ATOM 666 N N . ALA A 1 92 ? -14.798 17.037 -32.291 1.00 51.97 92 ALA A N 1
ATOM 667 C CA . ALA A 1 92 ? -13.548 16.531 -31.761 1.00 51.97 92 ALA A CA 1
ATOM 668 C C . ALA A 1 92 ? -12.788 15.914 -32.938 1.00 51.97 92 ALA A C 1
ATOM 670 O O . ALA A 1 92 ? -13.330 15.046 -33.632 1.00 51.97 92 ALA A O 1
ATOM 671 N N . GLU A 1 93 ? -11.566 16.387 -33.181 1.00 59.38 93 GLU A N 1
ATOM 672 C CA . GLU A 1 93 ? -10.616 15.782 -34.108 1.00 59.38 93 GLU A CA 1
ATOM 673 C C . GLU A 1 93 ? -10.523 14.290 -33.780 1.00 59.38 93 GLU A C 1
ATOM 675 O O . GLU A 1 93 ? -9.865 13.870 -32.826 1.00 59.38 93 GLU A O 1
ATOM 680 N N . ARG A 1 94 ? -11.272 13.478 -34.537 1.00 65.69 94 ARG A N 1
ATOM 681 C CA . ARG A 1 94 ? -11.264 12.026 -34.412 1.00 65.69 94 ARG A CA 1
ATOM 682 C C . ARG A 1 94 ? -9.851 11.587 -34.738 1.00 65.69 94 ARG A C 1
ATOM 684 O O . ARG A 1 94 ? -9.468 11.546 -35.906 1.00 65.69 94 ARG A O 1
ATOM 691 N N . GLN A 1 95 ? -9.100 11.264 -33.691 1.00 69.94 95 GLN A N 1
ATOM 692 C CA . GLN A 1 95 ? -7.823 10.584 -33.803 1.00 69.94 95 GLN A CA 1
ATOM 693 C C . GLN A 1 95 ? -8.000 9.427 -34.795 1.00 69.94 95 GLN A C 1
ATOM 695 O O . GLN A 1 95 ? -8.970 8.664 -34.669 1.00 69.94 95 GLN A O 1
ATOM 700 N N . PRO A 1 96 ? -7.147 9.325 -35.829 1.00 75.56 96 PRO A N 1
ATOM 701 C CA . PRO A 1 96 ? -7.299 8.292 -36.837 1.00 75.56 96 PRO A CA 1
ATOM 702 C C . PRO A 1 96 ? -7.286 6.939 -36.131 1.00 75.56 96 PRO A C 1
ATOM 704 O O . PRO A 1 96 ? -6.373 6.630 -35.367 1.00 75.56 96 PRO A O 1
ATOM 707 N N . SER A 1 97 ? -8.336 6.146 -36.349 1.00 81.44 97 SER A N 1
ATOM 708 C CA . SER A 1 97 ? -8.462 4.849 -35.693 1.00 81.44 97 SER A CA 1
ATOM 709 C C . SER A 1 97 ? -7.240 3.983 -36.008 1.00 81.44 97 SER A C 1
ATOM 711 O O . SER A 1 97 ? -6.667 4.066 -37.099 1.00 81.44 97 SER A O 1
ATOM 713 N N . LEU A 1 98 ? -6.856 3.105 -35.078 1.00 83.75 98 LEU A N 1
ATOM 714 C CA . LEU A 1 98 ? -5.715 2.194 -35.254 1.00 83.75 98 LEU A CA 1
ATOM 715 C C . LEU A 1 98 ? -5.794 1.404 -36.575 1.00 83.75 98 LEU A C 1
ATOM 717 O O . LEU A 1 98 ? -4.774 1.104 -37.191 1.00 83.75 98 LEU A O 1
ATOM 721 N N . SER A 1 99 ? -7.012 1.137 -37.059 1.00 84.44 99 SER A N 1
ATOM 722 C CA . SER A 1 99 ? -7.254 0.512 -38.364 1.00 84.44 99 SER A CA 1
ATOM 723 C C . SER A 1 99 ? -6.801 1.370 -39.556 1.00 84.44 99 SER A C 1
ATOM 725 O O . SER A 1 99 ? -6.164 0.848 -40.471 1.00 84.44 99 SER A O 1
ATOM 727 N N . MET A 1 100 ? -7.046 2.685 -39.534 1.00 83.81 100 MET A N 1
ATOM 728 C CA . MET A 1 100 ? -6.588 3.621 -40.568 1.00 83.81 100 MET A CA 1
ATOM 729 C C . MET A 1 100 ? -5.066 3.764 -40.545 1.00 83.81 100 MET A C 1
ATOM 731 O O . MET A 1 100 ? -4.424 3.751 -41.595 1.00 83.81 100 MET A O 1
ATOM 735 N N . GLN A 1 101 ? -4.479 3.812 -39.347 1.00 85.38 101 GLN A N 1
ATOM 736 C CA . GLN A 1 101 ? -3.028 3.882 -39.185 1.00 85.38 101 GLN A CA 1
ATOM 737 C C . GLN A 1 101 ? -2.335 2.598 -39.676 1.00 85.38 101 GLN A C 1
ATOM 739 O O . GLN A 1 101 ? -1.310 2.664 -40.353 1.00 85.38 101 GLN A O 1
ATOM 744 N N . SER A 1 102 ? -2.915 1.427 -39.395 1.00 89.06 102 SER A N 1
ATOM 745 C CA . SER A 1 102 ? -2.425 0.138 -39.902 1.00 89.06 102 SER A CA 1
ATOM 746 C C . SER A 1 102 ? -2.495 0.059 -41.433 1.00 89.06 102 SER A C 1
ATOM 748 O O . SER A 1 102 ? -1.570 -0.439 -42.082 1.00 89.06 102 SER A O 1
ATOM 750 N N . ARG A 1 103 ? -3.548 0.631 -42.034 1.00 88.25 103 ARG A N 1
ATOM 751 C CA . ARG A 1 103 ? -3.716 0.689 -43.491 1.00 88.25 103 ARG A CA 1
ATOM 752 C C . ARG A 1 103 ? -2.678 1.593 -44.159 1.00 88.25 103 ARG A C 1
ATOM 754 O O . ARG A 1 103 ? -2.032 1.142 -45.098 1.00 88.25 103 ARG A O 1
ATOM 761 N N . GLN A 1 104 ? -2.422 2.787 -43.618 1.00 84.94 104 GLN A N 1
ATOM 762 C CA . GLN A 1 104 ? -1.353 3.675 -44.107 1.00 84.94 104 GLN A CA 1
ATOM 763 C C . GLN A 1 104 ? 0.041 3.039 -44.001 1.00 84.94 104 GLN A C 1
ATOM 765 O O . GLN A 1 104 ? 0.831 3.123 -44.939 1.00 84.94 104 GLN A O 1
ATOM 770 N N . ARG A 1 105 ? 0.338 2.351 -42.888 1.00 85.44 105 ARG A N 1
ATOM 771 C CA . ARG A 1 105 ? 1.610 1.622 -42.716 1.00 85.44 105 ARG A CA 1
ATOM 772 C C . ARG A 1 105 ? 1.747 0.441 -43.683 1.00 85.44 105 ARG A C 1
ATOM 774 O O . ARG A 1 105 ? 2.853 0.092 -44.078 1.00 85.44 105 ARG A O 1
ATOM 781 N N . SER A 1 106 ? 0.632 -0.174 -44.071 1.00 82.75 106 SER A N 1
ATOM 782 C CA . SER A 1 106 ? 0.624 -1.283 -45.031 1.00 82.75 106 SER A CA 1
ATOM 783 C C . SER A 1 106 ? 0.713 -0.804 -46.483 1.00 82.75 106 SER A C 1
ATOM 785 O O . SER A 1 106 ? 1.328 -1.474 -47.314 1.00 82.75 106 SER A O 1
ATOM 787 N N . GLU A 1 107 ? 0.123 0.348 -46.810 1.00 81.75 107 GLU A N 1
ATOM 788 C CA . GLU A 1 107 ? 0.212 0.951 -48.144 1.00 81.75 107 GLU A CA 1
ATOM 789 C C . GLU A 1 107 ? 1.634 1.406 -48.468 1.00 81.75 107 GLU A C 1
ATOM 791 O O . GLU A 1 107 ? 2.098 1.151 -49.579 1.00 81.75 107 GLU A O 1
ATOM 796 N N . SER A 1 108 ? 2.372 1.964 -47.503 1.00 76.06 108 SER A N 1
ATOM 797 C CA . SER A 1 108 ? 3.781 2.320 -47.715 1.00 76.06 108 SER A CA 1
ATOM 798 C C . SER A 1 108 ? 4.666 1.092 -47.957 1.00 76.06 108 SER A C 1
ATOM 800 O O . SER A 1 108 ? 5.554 1.137 -48.805 1.00 76.06 108 SER A O 1
ATOM 802 N N . PHE A 1 109 ? 4.384 -0.039 -47.301 1.00 74.75 109 PHE A N 1
ATOM 803 C CA . PHE A 1 109 ? 5.097 -1.295 -47.554 1.00 74.75 109 PHE A CA 1
ATOM 804 C C . PHE A 1 109 ? 4.783 -1.883 -48.939 1.00 74.75 109 PHE A C 1
ATOM 806 O O . PHE A 1 109 ? 5.658 -2.449 -49.590 1.00 74.75 109 PHE A O 1
ATOM 813 N N . ARG A 1 110 ? 3.545 -1.729 -49.425 1.00 74.50 110 ARG A N 1
ATOM 814 C CA . ARG A 1 110 ? 3.152 -2.207 -50.762 1.00 74.50 110 ARG A CA 1
ATOM 815 C C . ARG A 1 110 ? 3.618 -1.289 -51.891 1.00 74.50 110 ARG A C 1
ATOM 817 O O . ARG A 1 110 ? 3.930 -1.793 -52.965 1.00 74.50 110 ARG A O 1
ATOM 824 N N . GLN A 1 111 ? 3.688 0.020 -51.660 1.00 66.25 111 GLN A N 1
ATOM 825 C CA . GLN A 1 111 ? 4.220 0.984 -52.630 1.00 66.25 111 GLN A CA 1
ATOM 826 C C . GLN A 1 111 ? 5.755 1.045 -52.632 1.00 66.25 111 GLN A C 1
ATOM 828 O O . GLN A 1 111 ? 6.344 1.443 -53.631 1.00 66.25 111 GLN A O 1
ATOM 833 N N . GLY A 1 112 ? 6.407 0.618 -51.547 1.00 57.00 112 GLY A N 1
ATOM 834 C CA . GLY A 1 112 ? 7.865 0.562 -51.420 1.00 57.00 112 GLY A CA 1
ATOM 835 C C . GLY A 1 112 ? 8.534 -0.675 -52.028 1.00 57.00 112 GLY A C 1
ATOM 836 O O . GLY A 1 112 ? 9.742 -0.823 -51.875 1.00 57.00 112 GLY A O 1
ATOM 837 N N . ALA A 1 113 ? 7.797 -1.569 -52.699 1.00 56.47 113 ALA A N 1
ATOM 838 C CA . ALA A 1 113 ? 8.399 -2.670 -53.448 1.00 56.47 113 ALA A CA 1
ATOM 839 C C . ALA A 1 113 ? 8.940 -2.140 -54.792 1.00 56.47 113 ALA A C 1
ATOM 841 O O . ALA A 1 113 ? 8.141 -1.765 -55.656 1.00 56.47 113 ALA A O 1
ATOM 842 N N . PRO A 1 114 ? 10.267 -2.085 -55.014 1.00 54.16 114 PRO A N 1
ATOM 843 C CA . PRO A 1 114 ? 10.799 -1.597 -56.273 1.00 54.16 114 PRO A CA 1
ATOM 844 C C . PRO A 1 114 ? 10.506 -2.610 -57.384 1.00 54.16 114 PRO A C 1
ATOM 846 O O . PRO A 1 114 ? 11.049 -3.714 -57.415 1.00 54.16 114 PRO A O 1
ATOM 849 N N . SER A 1 115 ? 9.685 -2.203 -58.351 1.00 57.19 115 SER A N 1
ATOM 850 C CA . SER A 1 115 ? 9.685 -2.776 -59.698 1.00 57.19 115 SER A CA 1
ATOM 851 C C . SER A 1 115 ? 10.978 -2.358 -60.416 1.00 57.19 115 SER A C 1
ATOM 853 O O . SER A 1 115 ? 10.951 -1.587 -61.371 1.00 57.19 115 SER A O 1
ATOM 855 N N . THR A 1 116 ? 12.132 -2.827 -59.942 1.00 51.47 116 THR A N 1
ATOM 856 C CA . THR A 1 116 ? 13.433 -2.623 -60.593 1.00 51.47 116 THR A CA 1
ATOM 857 C C . THR A 1 116 ? 13.877 -3.913 -61.267 1.00 51.47 116 THR A C 1
ATOM 859 O O . THR A 1 116 ? 14.794 -4.595 -60.820 1.00 51.47 116 THR A O 1
ATOM 862 N N . ILE A 1 117 ? 13.209 -4.231 -62.374 1.00 49.59 117 ILE A N 1
ATOM 863 C CA . ILE A 1 117 ? 13.839 -4.870 -63.536 1.00 49.59 117 ILE A CA 1
ATOM 864 C C . ILE A 1 117 ? 13.559 -3.936 -64.722 1.00 49.59 117 ILE A C 1
ATOM 866 O O . ILE A 1 117 ? 12.875 -4.281 -65.678 1.00 49.59 117 ILE A O 1
ATOM 870 N N . ALA A 1 118 ? 14.014 -2.690 -64.601 1.00 48.09 118 ALA A N 1
ATOM 871 C CA . ALA A 1 118 ? 14.137 -1.769 -65.719 1.00 48.09 118 ALA A CA 1
ATOM 872 C C . ALA A 1 118 ? 15.634 -1.654 -66.007 1.00 48.09 118 ALA A C 1
ATOM 874 O O . ALA A 1 118 ? 16.409 -1.117 -65.219 1.00 48.09 118 ALA A O 1
ATOM 875 N N . THR A 1 119 ? 16.049 -2.282 -67.099 1.00 56.50 119 THR A N 1
ATOM 876 C CA . THR A 1 119 ? 17.383 -2.188 -67.679 1.00 56.50 119 THR A CA 1
ATOM 877 C C . THR A 1 119 ? 17.605 -0.774 -68.215 1.00 56.50 119 THR A C 1
ATOM 879 O O . THR A 1 119 ? 17.366 -0.519 -69.394 1.00 56.50 119 THR A O 1
ATOM 882 N N . ASP A 1 120 ? 18.080 0.137 -67.370 1.00 45.28 120 ASP A N 1
ATOM 883 C CA . ASP A 1 120 ? 18.606 1.435 -67.803 1.00 45.28 120 ASP A CA 1
ATOM 884 C C . ASP A 1 120 ? 20.067 1.286 -68.257 1.00 45.28 120 ASP A C 1
ATOM 886 O O . ASP A 1 120 ? 21.018 1.700 -67.598 1.00 45.28 120 ASP A O 1
ATOM 890 N N . LEU A 1 121 ? 20.248 0.668 -69.429 1.00 54.75 121 LEU A N 1
ATOM 891 C CA . LEU A 1 121 ? 21.451 0.828 -70.247 1.00 54.75 121 LEU A CA 1
ATOM 892 C C . LEU A 1 121 ? 21.252 2.045 -71.158 1.00 54.75 121 LEU A C 1
ATOM 894 O O . LEU A 1 121 ? 20.851 1.890 -72.314 1.00 54.75 121 LEU A O 1
ATOM 898 N N . LYS A 1 122 ? 21.547 3.259 -70.675 1.00 53.53 122 LYS A N 1
ATOM 899 C CA . LYS A 1 122 ? 21.848 4.379 -71.583 1.00 53.53 122 LYS A CA 1
ATOM 900 C C . LYS A 1 122 ? 22.606 5.531 -70.914 1.00 53.53 122 LYS A C 1
ATOM 902 O O . LYS A 1 122 ? 21.994 6.468 -70.416 1.00 53.53 122 LYS A O 1
ATOM 907 N N . SER A 1 123 ? 23.933 5.509 -71.067 1.00 49.06 123 SER A N 1
ATOM 908 C CA . SER A 1 123 ? 24.768 6.601 -71.626 1.00 49.06 123 SER A CA 1
ATOM 909 C C . SER A 1 123 ? 26.050 6.865 -70.831 1.00 49.06 123 SER A C 1
ATOM 911 O O . SER A 1 123 ? 26.008 7.505 -69.790 1.00 49.06 123 SER A O 1
ATOM 913 N N . GLY A 1 124 ? 27.186 6.495 -71.432 1.00 47.72 124 GLY A N 1
ATOM 914 C CA . GLY A 1 124 ? 28.410 7.297 -71.376 1.00 47.72 124 GLY A CA 1
ATOM 915 C C . GLY A 1 124 ? 29.440 6.935 -70.311 1.00 47.72 124 GLY A C 1
ATOM 916 O O . GLY A 1 124 ? 29.532 7.629 -69.316 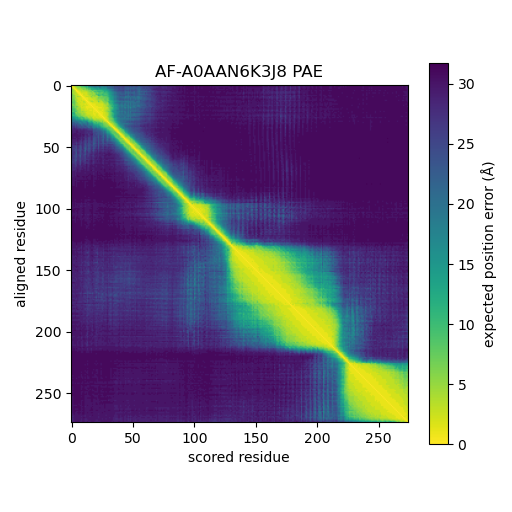1.00 47.72 124 GLY A O 1
ATOM 917 N N . GLU A 1 125 ? 30.260 5.917 -70.577 1.00 47.44 125 GLU A N 1
ATOM 918 C CA . GLU A 1 125 ? 31.735 5.965 -70.570 1.00 47.44 125 GLU A CA 1
ATOM 919 C C . GLU A 1 125 ? 32.262 4.580 -70.998 1.00 47.44 125 GLU A C 1
ATOM 921 O O . GLU A 1 125 ? 31.521 3.599 -70.959 1.00 47.44 125 GLU A O 1
ATOM 926 N N . GLY A 1 126 ? 33.473 4.514 -71.564 1.00 55.28 126 GLY A N 1
ATOM 927 C CA . GLY A 1 126 ? 34.062 3.295 -72.149 1.00 55.28 126 GLY A CA 1
ATOM 928 C C . GLY A 1 126 ? 34.244 2.154 -71.136 1.00 55.28 126 GLY A C 1
ATOM 929 O O . GLY A 1 126 ? 33.824 2.299 -69.995 1.00 55.28 126 GLY A O 1
ATOM 930 N N . PRO A 1 127 ? 34.868 1.015 -71.505 1.00 53.31 127 PRO A N 1
ATOM 931 C CA . PRO A 1 127 ? 35.052 -0.100 -70.581 1.00 53.31 127 PRO A CA 1
ATOM 932 C C . PRO A 1 127 ? 35.953 0.346 -69.424 1.00 53.31 127 PRO A C 1
ATOM 934 O O . PRO A 1 127 ? 37.181 0.273 -69.502 1.00 53.31 127 PRO A O 1
ATOM 937 N N . LEU A 1 128 ? 35.335 0.848 -68.355 1.00 56.75 128 LEU A N 1
ATOM 938 C CA . LEU A 1 128 ? 35.956 1.004 -67.059 1.00 56.75 128 LEU A CA 1
ATOM 939 C C . LEU A 1 128 ? 36.418 -0.397 -66.693 1.00 56.75 128 LEU A C 1
ATOM 941 O O . LEU A 1 128 ? 35.637 -1.348 -66.672 1.00 56.75 128 LEU A O 1
ATOM 945 N N . SER A 1 129 ? 37.730 -0.545 -66.530 1.00 56.31 129 SER A N 1
ATOM 946 C CA . SER A 1 129 ? 38.330 -1.805 -66.118 1.00 56.31 129 SER A CA 1
ATOM 947 C C . SER A 1 129 ? 37.513 -2.365 -64.947 1.00 56.31 129 SER A C 1
ATOM 949 O O . SER A 1 129 ? 37.331 -1.631 -63.971 1.00 56.31 129 SER A O 1
ATOM 951 N N . PRO A 1 130 ? 37.039 -3.626 -64.999 1.00 63.97 130 PRO A N 1
ATOM 952 C CA . PRO A 1 130 ? 36.202 -4.217 -63.953 1.00 63.97 130 PRO A CA 1
ATOM 953 C C . PRO A 1 130 ? 36.782 -4.062 -62.537 1.00 63.97 130 PRO A C 1
ATOM 955 O O . PRO A 1 130 ? 36.053 -4.088 -61.553 1.00 63.97 130 PRO A O 1
ATOM 958 N N . GLY A 1 131 ? 38.099 -3.855 -62.413 1.00 68.94 131 GLY A N 1
ATOM 959 C CA . GLY A 1 131 ? 38.760 -3.575 -61.140 1.00 68.94 131 GLY A CA 1
ATOM 960 C C . GLY A 1 131 ? 38.433 -2.216 -60.503 1.00 68.94 131 GLY A C 1
ATOM 961 O O . GLY A 1 131 ? 38.500 -2.115 -59.282 1.00 68.94 131 GLY A O 1
ATOM 962 N N . ILE A 1 132 ? 38.073 -1.183 -61.274 1.00 73.38 132 ILE A N 1
ATOM 963 C CA . ILE A 1 132 ? 37.771 0.164 -60.743 1.00 73.38 132 ILE A CA 1
ATOM 964 C C . ILE A 1 132 ? 36.360 0.190 -60.146 1.00 73.38 132 ILE A C 1
ATOM 966 O O . ILE A 1 132 ? 36.184 0.600 -59.000 1.00 73.38 132 ILE A O 1
ATOM 970 N N . GLU A 1 133 ? 35.374 -0.346 -60.869 1.00 81.44 133 GLU A N 1
ATOM 971 C CA . GLU A 1 133 ? 33.992 -0.461 -60.383 1.00 81.44 133 GLU A CA 1
ATOM 972 C C . GLU A 1 133 ? 33.905 -1.321 -59.115 1.00 81.44 133 GLU A C 1
ATOM 974 O O . GLU A 1 133 ? 33.197 -0.978 -58.168 1.00 81.44 133 GLU A O 1
ATOM 979 N N . VAL A 1 134 ? 34.682 -2.408 -59.055 1.00 86.19 134 VAL A N 1
ATOM 980 C CA . VAL A 1 134 ? 34.784 -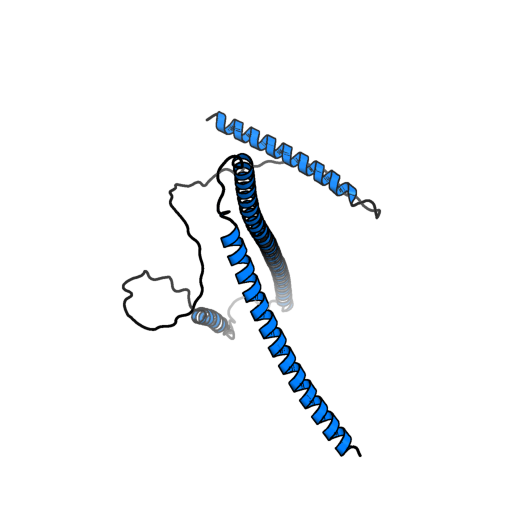3.262 -57.866 1.00 86.19 134 VAL A CA 1
ATOM 981 C C . VAL A 1 134 ? 35.372 -2.497 -56.677 1.00 86.19 134 VAL A C 1
ATOM 983 O O . VAL A 1 134 ? 34.834 -2.590 -55.574 1.00 86.19 134 VAL A O 1
ATOM 986 N N . GLN A 1 135 ? 36.425 -1.695 -56.867 1.00 88.62 135 GLN A N 1
ATOM 987 C CA . GLN A 1 135 ? 36.975 -0.870 -55.783 1.00 88.62 135 GLN A CA 1
ATOM 988 C C . GLN A 1 135 ? 35.978 0.175 -55.275 1.00 88.62 135 GLN A C 1
ATOM 990 O O . GLN A 1 135 ? 35.870 0.384 -54.065 1.00 88.62 135 GLN A O 1
ATOM 995 N N . ASP A 1 136 ? 35.227 0.814 -56.168 1.00 88.38 136 ASP A N 1
ATOM 996 C CA . ASP A 1 136 ? 34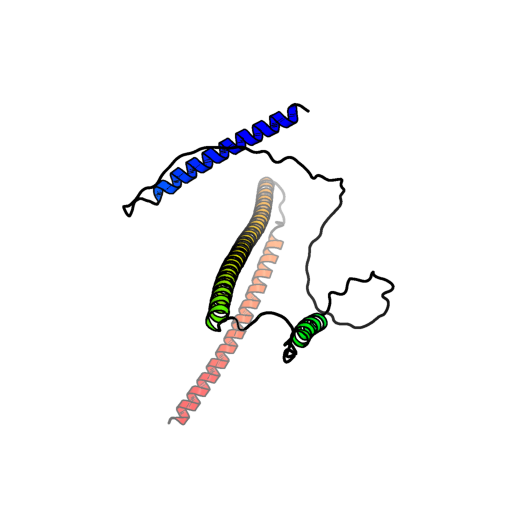.223 1.800 -55.768 1.00 88.38 136 ASP A CA 1
ATOM 997 C C . ASP A 1 136 ? 33.014 1.151 -55.077 1.00 88.38 136 ASP A C 1
ATOM 999 O O . ASP A 1 136 ? 32.453 1.736 -54.147 1.00 88.38 136 ASP A O 1
ATOM 1003 N N . LEU A 1 137 ? 32.655 -0.085 -55.441 1.00 91.12 137 LEU A N 1
ATOM 1004 C CA . LEU A 1 137 ? 31.689 -0.894 -54.691 1.00 91.12 137 LEU A CA 1
ATOM 1005 C C . LEU A 1 137 ? 32.187 -1.216 -53.276 1.00 91.12 137 LEU A C 1
ATOM 1007 O O . LEU A 1 137 ? 31.413 -1.075 -52.330 1.00 91.12 137 LEU A O 1
ATOM 1011 N N . TYR A 1 138 ? 33.463 -1.574 -53.101 1.00 93.69 138 TYR A N 1
ATOM 1012 C CA . TYR A 1 138 ? 34.038 -1.801 -51.769 1.00 93.69 138 TYR A CA 1
ATOM 1013 C C . TYR A 1 138 ? 34.023 -0.537 -50.904 1.00 93.69 138 TYR A C 1
ATOM 1015 O O . TYR A 1 138 ? 33.657 -0.612 -49.733 1.00 93.69 138 TYR A O 1
ATOM 1023 N N . LYS A 1 139 ? 34.344 0.636 -51.467 1.00 94.62 139 LYS A N 1
ATOM 1024 C CA . LYS A 1 139 ? 34.244 1.915 -50.737 1.00 94.62 139 LYS A CA 1
ATOM 1025 C C . LYS A 1 139 ? 32.804 2.215 -50.318 1.00 94.62 139 LYS A C 1
ATOM 1027 O O . LYS A 1 139 ? 32.572 2.618 -49.183 1.00 94.62 139 LYS A O 1
ATOM 1032 N N . LYS A 1 140 ? 31.830 1.978 -51.207 1.00 95.44 140 LYS A N 1
ATOM 1033 C CA . LYS A 1 140 ? 30.398 2.140 -50.897 1.00 95.44 140 LYS A CA 1
ATOM 1034 C C . LYS A 1 140 ? 29.932 1.164 -49.816 1.00 95.44 140 LYS A C 1
ATOM 1036 O O . LYS A 1 140 ? 29.183 1.563 -48.932 1.00 95.44 140 LYS A O 1
ATOM 1041 N N . GLN A 1 141 ? 30.379 -0.092 -49.860 1.00 95.75 141 GLN A N 1
ATOM 1042 C CA . GLN A 1 141 ? 30.081 -1.075 -48.816 1.00 95.75 141 GLN A CA 1
ATOM 1043 C C . GLN A 1 141 ? 30.701 -0.678 -47.476 1.00 95.75 141 GLN A C 1
ATOM 1045 O O . GLN A 1 141 ? 30.006 -0.739 -46.470 1.00 95.75 141 GLN A O 1
ATOM 1050 N N . ALA A 1 142 ? 31.953 -0.217 -47.458 1.00 95.44 142 ALA A N 1
ATOM 1051 C CA . ALA A 1 142 ? 32.607 0.261 -46.242 1.00 95.44 142 ALA A CA 1
ATOM 1052 C C . ALA A 1 142 ? 31.866 1.462 -45.631 1.00 95.44 142 ALA A C 1
ATOM 1054 O O . ALA A 1 142 ? 31.533 1.426 -44.452 1.00 95.44 142 ALA A O 1
ATOM 1055 N N . ALA A 1 143 ? 31.507 2.460 -46.446 1.00 94.88 143 ALA A N 1
ATOM 1056 C CA . ALA A 1 143 ? 30.715 3.605 -45.991 1.00 94.88 143 ALA A CA 1
ATOM 1057 C C . ALA A 1 143 ? 29.329 3.183 -45.471 1.00 94.88 143 ALA A C 1
ATOM 1059 O O . ALA A 1 143 ? 28.841 3.717 -44.478 1.00 94.88 143 ALA A O 1
ATOM 1060 N N . ARG A 1 144 ? 28.692 2.190 -46.110 1.00 96.44 144 ARG A N 1
ATOM 1061 C CA . ARG A 1 144 ? 27.405 1.659 -45.647 1.00 96.44 144 ARG A CA 1
ATOM 1062 C C . ARG A 1 144 ? 27.531 0.880 -44.338 1.00 96.44 144 ARG A C 1
ATOM 1064 O O . ARG A 1 144 ? 26.620 0.953 -43.520 1.00 96.44 144 ARG A O 1
ATOM 1071 N N . ILE A 1 145 ? 28.614 0.129 -44.148 1.00 95.88 145 ILE A N 1
ATOM 1072 C CA . ILE A 1 145 ? 28.902 -0.570 -42.890 1.00 95.88 145 ILE A CA 1
ATOM 1073 C C . ILE A 1 145 ? 29.128 0.454 -41.778 1.00 95.88 145 ILE A C 1
ATOM 1075 O O . ILE A 1 145 ? 28.483 0.340 -40.745 1.00 95.88 145 ILE A O 1
ATOM 1079 N N . GLU A 1 146 ? 29.936 1.489 -42.015 1.00 94.50 146 GLU A N 1
ATOM 1080 C CA . GLU A 1 146 ? 30.178 2.567 -41.047 1.00 94.50 146 GLU A CA 1
ATOM 1081 C C . GLU A 1 146 ? 28.877 3.293 -40.663 1.00 94.50 146 GLU A C 1
ATOM 1083 O O . GLU A 1 146 ? 28.601 3.505 -39.482 1.00 94.50 146 GLU A O 1
ATOM 1088 N N . GLU A 1 147 ? 28.017 3.599 -41.640 1.00 95.19 147 GLU A N 1
ATOM 1089 C CA . GLU A 1 147 ? 26.705 4.193 -41.368 1.00 95.19 147 GLU A CA 1
ATOM 1090 C C . GLU A 1 147 ? 25.804 3.253 -40.553 1.00 95.19 147 GLU A C 1
ATOM 1092 O O . GLU A 1 147 ? 25.147 3.689 -39.606 1.00 95.19 147 GLU A O 1
ATOM 1097 N N . LEU A 1 148 ? 25.771 1.960 -40.888 1.00 96.75 148 LEU A N 1
ATOM 1098 C CA . LEU A 1 148 ? 24.987 0.974 -40.144 1.00 96.75 148 LEU A CA 1
ATOM 1099 C C . LEU A 1 148 ? 25.519 0.775 -38.722 1.00 96.75 148 LEU A C 1
ATOM 1101 O O . LEU A 1 148 ? 24.721 0.637 -37.798 1.00 96.75 148 LEU A O 1
ATOM 1105 N N . GLU A 1 149 ? 26.835 0.779 -38.525 1.00 95.69 149 GLU A N 1
ATOM 1106 C CA . GLU A 1 149 ? 27.468 0.699 -37.207 1.00 95.69 149 GLU A CA 1
ATOM 1107 C C . GLU A 1 149 ? 27.147 1.936 -36.365 1.00 95.69 149 GLU A C 1
ATOM 1109 O O . GLU A 1 149 ? 26.771 1.798 -35.197 1.00 95.69 149 GLU A O 1
ATOM 1114 N N . TRP A 1 150 ? 27.193 3.128 -36.967 1.00 97.38 150 TRP A N 1
ATOM 1115 C CA . TRP A 1 150 ? 26.795 4.371 -36.308 1.00 97.38 150 TRP A CA 1
ATOM 1116 C C . TRP A 1 150 ? 25.313 4.362 -35.921 1.00 97.38 150 TRP A C 1
ATOM 1118 O O . TRP A 1 150 ? 24.977 4.638 -34.768 1.00 97.38 150 TRP A O 1
ATOM 1128 N N . GLN A 1 151 ? 24.424 3.972 -36.841 1.00 95.75 151 GLN A N 1
ATOM 1129 C CA . GLN A 1 151 ? 22.989 3.859 -36.562 1.00 95.75 151 GLN A CA 1
ATOM 1130 C C . GLN A 1 151 ? 22.712 2.823 -35.467 1.00 95.75 151 GLN A C 1
ATOM 1132 O O . GLN A 1 151 ? 21.921 3.079 -34.563 1.00 95.75 151 GLN A O 1
ATOM 1137 N N . ASN A 1 152 ? 23.383 1.670 -35.493 1.00 94.88 152 ASN A N 1
ATOM 1138 C CA . ASN A 1 152 ? 23.231 0.643 -34.462 1.00 94.88 152 ASN A CA 1
ATOM 1139 C C . ASN A 1 152 ? 23.710 1.145 -33.089 1.00 94.88 152 ASN A C 1
ATOM 1141 O O . ASN A 1 152 ? 23.041 0.915 -32.082 1.00 94.88 152 ASN A O 1
ATOM 1145 N N . GLY A 1 153 ? 24.824 1.882 -33.052 1.00 97.00 153 GLY A N 1
ATOM 1146 C CA . GLY A 1 153 ? 25.301 2.566 -31.851 1.00 97.00 153 GLY A CA 1
ATOM 1147 C C . GLY A 1 153 ? 24.287 3.579 -31.317 1.00 97.00 153 GLY A C 1
ATOM 1148 O O . GLY A 1 153 ? 23.941 3.535 -30.138 1.00 97.00 153 GLY A O 1
ATOM 1149 N N . ALA A 1 154 ? 23.740 4.429 -32.187 1.00 96.81 154 ALA A N 1
ATOM 1150 C CA . ALA A 1 154 ? 22.713 5.401 -31.820 1.00 96.81 154 ALA A CA 1
ATOM 1151 C C . ALA A 1 154 ? 21.443 4.726 -31.271 1.00 96.81 154 ALA A C 1
ATOM 1153 O O . ALA A 1 154 ? 20.911 5.161 -30.250 1.00 96.81 154 ALA A O 1
ATOM 1154 N N . TYR A 1 155 ? 20.990 3.625 -31.882 1.00 97.44 155 TYR A N 1
ATOM 1155 C CA . TYR A 1 155 ? 19.846 2.861 -31.377 1.00 97.44 155 TYR A CA 1
ATOM 1156 C C . TYR A 1 155 ? 20.107 2.229 -30.008 1.00 97.44 155 TYR A C 1
ATOM 1158 O O . TYR A 1 155 ? 19.201 2.206 -29.176 1.00 97.44 155 TYR A O 1
ATOM 1166 N N . LYS A 1 156 ? 21.326 1.744 -29.744 1.00 97.25 156 LYS A N 1
ATOM 1167 C CA . LYS A 1 156 ? 21.700 1.230 -28.417 1.00 97.25 156 LYS A CA 1
ATOM 1168 C C . LYS A 1 156 ? 21.662 2.328 -27.363 1.00 97.25 156 LYS A C 1
ATOM 1170 O O . LYS A 1 156 ? 21.032 2.133 -26.332 1.00 97.25 156 LYS A O 1
ATOM 1175 N N . VAL A 1 157 ? 22.239 3.495 -27.656 1.00 97.69 157 VAL A N 1
ATOM 1176 C CA . VAL A 1 157 ? 22.170 4.657 -26.755 1.00 97.69 157 VAL A CA 1
ATOM 1177 C C . VAL A 1 157 ? 20.714 5.056 -26.510 1.00 97.69 157 VAL A C 1
ATOM 1179 O O . VAL A 1 157 ? 20.311 5.248 -25.368 1.00 97.69 157 VAL A O 1
ATOM 1182 N N . GLN A 1 158 ? 19.882 5.097 -27.554 1.00 96.19 158 GLN A N 1
ATOM 1183 C CA . GLN A 1 158 ? 18.461 5.411 -27.407 1.00 96.19 158 GLN A CA 1
ATOM 1184 C C . GLN A 1 158 ? 17.712 4.373 -26.553 1.00 96.19 158 GLN A C 1
ATOM 1186 O O . GLN A 1 158 ? 16.840 4.747 -25.766 1.00 96.19 158 GLN A O 1
ATOM 1191 N N . GLN A 1 159 ? 18.045 3.083 -26.674 1.00 96.69 159 GLN A N 1
ATOM 1192 C CA . GLN A 1 159 ? 17.495 2.036 -25.810 1.00 96.69 159 GLN A CA 1
ATOM 1193 C C . GLN A 1 159 ? 17.951 2.189 -24.361 1.00 96.69 159 GLN A C 1
ATOM 1195 O O . GLN A 1 159 ? 17.118 2.096 -23.464 1.00 96.69 159 GLN A O 1
ATOM 1200 N N . GLU A 1 160 ? 19.236 2.444 -24.124 1.00 97.62 160 GLU A N 1
ATOM 1201 C CA . GLU A 1 160 ? 19.785 2.647 -22.781 1.00 97.62 160 GLU A CA 1
ATOM 1202 C C . GLU A 1 160 ? 19.175 3.882 -22.111 1.00 97.62 160 GLU A C 1
ATOM 1204 O O . GLU A 1 160 ? 18.757 3.817 -20.957 1.00 97.62 160 GLU A O 1
ATOM 1209 N N . GLU A 1 161 ? 19.026 4.990 -22.838 1.00 97.19 161 GLU A N 1
ATOM 1210 C CA . GLU A 1 161 ? 18.330 6.173 -22.335 1.00 97.19 161 GLU A CA 1
ATOM 1211 C C . GLU A 1 161 ? 16.842 5.912 -22.082 1.00 97.19 161 GLU A C 1
ATOM 1213 O O . GLU A 1 161 ? 16.285 6.412 -21.105 1.00 97.19 161 GLU A O 1
ATOM 1218 N N . GLY A 1 162 ? 16.178 5.155 -22.961 1.00 97.44 162 GLY A N 1
ATOM 1219 C CA . GLY A 1 162 ? 14.789 4.737 -22.775 1.00 97.44 162 GLY A CA 1
ATOM 1220 C C . GLY A 1 162 ? 14.622 3.893 -21.513 1.00 97.44 162 GLY A C 1
ATOM 1221 O O . GLY A 1 162 ? 13.764 4.193 -20.686 1.00 97.44 162 GLY A O 1
ATOM 1222 N N . ALA A 1 163 ? 15.495 2.904 -21.321 1.00 96.69 163 ALA A N 1
ATOM 1223 C CA . ALA A 1 163 ? 15.541 2.072 -20.126 1.00 96.69 163 ALA A CA 1
ATOM 1224 C C . ALA A 1 163 ? 15.852 2.897 -18.869 1.00 96.69 163 ALA A C 1
ATOM 1226 O O . ALA A 1 163 ? 15.209 2.707 -17.844 1.00 96.69 163 ALA A O 1
ATOM 1227 N N . ALA A 1 164 ? 16.768 3.865 -18.945 1.00 97.75 164 ALA A N 1
ATOM 1228 C CA . ALA A 1 164 ? 17.083 4.750 -17.826 1.00 97.75 164 ALA A CA 1
ATOM 1229 C C . ALA A 1 164 ? 15.917 5.687 -17.467 1.00 97.75 164 ALA A C 1
ATOM 1231 O O . ALA A 1 164 ? 15.689 5.956 -16.290 1.00 97.75 164 ALA A O 1
ATOM 1232 N N . ARG A 1 165 ? 15.171 6.195 -18.459 1.00 97.81 165 ARG A N 1
ATOM 1233 C CA . ARG A 1 165 ? 13.953 6.991 -18.217 1.00 97.81 165 ARG A CA 1
ATOM 1234 C C . ARG A 1 165 ? 12.853 6.139 -17.586 1.00 97.81 165 ARG A C 1
ATOM 1236 O O . ARG A 1 165 ? 12.208 6.608 -16.657 1.00 97.81 165 ARG A O 1
ATOM 1243 N N . LEU A 1 166 ? 12.677 4.903 -18.054 1.00 97.75 166 LEU A N 1
ATOM 1244 C CA . LEU A 1 166 ? 11.728 3.958 -17.463 1.00 97.75 166 LEU A CA 1
ATOM 1245 C C . LEU A 1 166 ? 12.108 3.611 -16.021 1.00 97.75 166 LEU A C 1
ATOM 1247 O O . LEU A 1 166 ? 11.271 3.756 -15.142 1.00 97.75 166 LEU A O 1
ATOM 1251 N N . ALA A 1 167 ? 13.371 3.276 -15.759 1.00 97.88 167 ALA A N 1
ATOM 1252 C CA . ALA A 1 167 ? 13.846 2.965 -14.412 1.00 97.88 167 ALA A CA 1
ATOM 1253 C C . ALA A 1 167 ? 13.639 4.133 -13.429 1.00 97.88 167 ALA A C 1
ATOM 1255 O O . ALA A 1 167 ? 13.243 3.918 -12.289 1.00 97.88 167 ALA A O 1
ATOM 1256 N N . LYS A 1 168 ? 13.850 5.382 -13.870 1.00 97.88 168 LYS A N 1
ATOM 1257 C CA . LYS A 1 168 ? 13.558 6.572 -13.049 1.00 97.88 168 LYS A CA 1
ATOM 1258 C C . LYS A 1 168 ? 12.066 6.736 -12.768 1.00 97.88 168 LYS A C 1
ATOM 1260 O O . LYS A 1 168 ? 11.695 7.044 -11.645 1.00 97.88 168 LYS A O 1
ATOM 1265 N N . ALA A 1 169 ? 11.216 6.523 -13.772 1.00 96.81 169 ALA A N 1
ATOM 1266 C CA . ALA A 1 169 ? 9.769 6.584 -13.583 1.00 96.81 169 ALA A CA 1
ATOM 1267 C C . ALA A 1 169 ? 9.271 5.478 -12.633 1.00 96.81 169 ALA A C 1
ATOM 1269 O O . ALA A 1 169 ? 8.355 5.711 -11.849 1.00 96.81 169 ALA A O 1
ATOM 1270 N N . GLU A 1 170 ? 9.883 4.292 -12.673 1.00 96.62 170 GLU A N 1
ATOM 1271 C CA . GLU A 1 170 ? 9.611 3.203 -11.729 1.00 96.62 170 GLU A CA 1
ATOM 1272 C C . GLU A 1 170 ? 10.032 3.574 -10.296 1.00 96.62 170 GLU A C 1
ATOM 1274 O O . GLU A 1 170 ? 9.229 3.419 -9.378 1.00 96.62 170 GLU A O 1
ATOM 1279 N N . GLU A 1 171 ? 11.222 4.156 -10.104 1.00 96.44 171 GLU A N 1
ATOM 1280 C CA . GLU A 1 171 ? 11.684 4.65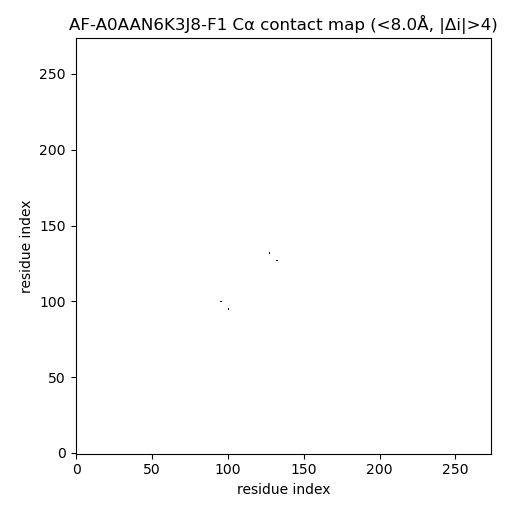1 -8.795 1.00 96.44 171 GLU A CA 1
ATOM 1281 C C . GLU A 1 171 ? 10.760 5.747 -8.231 1.00 96.44 171 GLU A C 1
ATOM 1283 O O . GLU A 1 171 ? 10.401 5.717 -7.054 1.00 96.44 171 GLU A O 1
ATOM 1288 N N . GLU A 1 172 ? 10.317 6.692 -9.066 1.00 97.25 172 GLU A N 1
ATOM 1289 C CA . GLU A 1 172 ? 9.363 7.734 -8.665 1.00 97.25 172 GLU A CA 1
ATOM 1290 C C . GLU A 1 172 ? 7.994 7.150 -8.276 1.00 97.25 172 GLU A C 1
ATOM 1292 O O . GLU A 1 172 ? 7.383 7.603 -7.305 1.00 97.25 172 GLU A O 1
ATOM 1297 N N . LEU A 1 173 ? 7.512 6.128 -8.993 1.00 96.62 173 LEU A N 1
ATOM 1298 C CA . LEU A 1 173 ? 6.270 5.431 -8.643 1.00 96.62 173 LEU A CA 1
ATOM 1299 C C . LEU A 1 173 ? 6.377 4.713 -7.300 1.00 96.62 173 LEU A C 1
ATOM 1301 O O . LEU A 1 173 ? 5.432 4.762 -6.509 1.00 96.62 173 LEU A O 1
ATOM 1305 N N . ASP A 1 174 ? 7.504 4.064 -7.031 1.00 95.94 174 ASP A N 1
ATOM 1306 C CA . ASP A 1 174 ? 7.725 3.393 -5.754 1.00 95.94 174 ASP A CA 1
ATOM 1307 C C . ASP A 1 174 ? 7.860 4.405 -4.609 1.00 95.94 174 ASP A C 1
ATOM 1309 O O . ASP A 1 174 ? 7.201 4.244 -3.582 1.00 95.94 174 ASP A O 1
ATOM 1313 N N . ALA A 1 175 ? 8.558 5.526 -4.818 1.00 96.62 175 ALA A N 1
ATOM 1314 C CA . ALA A 1 175 ? 8.616 6.618 -3.844 1.00 96.62 175 ALA A CA 1
ATOM 1315 C C . ALA A 1 175 ? 7.228 7.222 -3.543 1.00 96.62 175 ALA A C 1
ATOM 1317 O O . ALA A 1 175 ? 6.918 7.542 -2.393 1.00 96.62 175 ALA A O 1
ATOM 1318 N N . LEU A 1 176 ? 6.359 7.358 -4.553 1.00 94.88 176 LEU A N 1
ATOM 1319 C CA . LEU A 1 176 ? 4.975 7.804 -4.354 1.00 94.88 176 LEU A CA 1
ATOM 1320 C C . LEU A 1 176 ? 4.138 6.775 -3.586 1.00 94.88 176 LEU A C 1
ATOM 1322 O O . LEU A 1 176 ? 3.302 7.163 -2.765 1.00 94.88 176 LEU A O 1
ATOM 1326 N N . ARG A 1 177 ? 4.353 5.476 -3.821 1.00 95.75 177 ARG A N 1
ATOM 1327 C CA . ARG A 1 177 ? 3.687 4.404 -3.063 1.00 95.75 177 ARG A CA 1
ATOM 1328 C C . ARG A 1 177 ? 4.116 4.410 -1.600 1.00 95.75 177 ARG A C 1
ATOM 1330 O O . ARG A 1 177 ? 3.242 4.370 -0.736 1.00 95.75 177 ARG A O 1
ATOM 1337 N N . GLU A 1 178 ? 5.414 4.529 -1.331 1.00 95.00 178 GLU A N 1
ATOM 1338 C CA . GLU A 1 178 ? 5.957 4.660 0.028 1.00 95.00 178 GLU A CA 1
ATOM 1339 C C . GLU A 1 178 ? 5.411 5.916 0.728 1.00 95.00 178 GLU A C 1
ATOM 1341 O O . GLU A 1 178 ? 4.876 5.844 1.838 1.00 95.00 178 GLU A O 1
ATOM 1346 N N . GLY A 1 179 ? 5.417 7.062 0.039 1.00 95.94 179 GLY A N 1
ATOM 1347 C CA . GLY A 1 179 ? 4.816 8.292 0.558 1.00 95.94 179 GLY A CA 1
ATOM 1348 C C . GLY A 1 179 ? 3.311 8.156 0.828 1.00 95.94 179 GLY A C 1
ATOM 1349 O O . GLY A 1 179 ? 2.806 8.672 1.825 1.00 95.94 179 GLY A O 1
ATOM 1350 N N . SER A 1 180 ? 2.576 7.423 -0.014 1.00 93.81 180 SER A N 1
ATOM 1351 C CA . SER A 1 180 ? 1.152 7.145 0.206 1.00 93.81 180 SER A CA 1
ATOM 1352 C C . SER A 1 180 ? 0.916 6.246 1.422 1.00 93.81 180 SER A C 1
ATOM 1354 O O . SER A 1 180 ? -0.063 6.470 2.144 1.00 93.81 180 SER A O 1
ATOM 1356 N N . SER A 1 181 ? 1.773 5.249 1.673 1.00 95.19 181 SER A N 1
ATOM 1357 C CA . SER A 1 181 ? 1.685 4.442 2.898 1.00 95.19 181 SER A CA 1
ATOM 1358 C C . SER A 1 181 ? 1.952 5.277 4.147 1.00 95.19 181 SER A C 1
ATOM 1360 O O . SER A 1 181 ? 1.160 5.212 5.088 1.00 95.19 181 SER A O 1
ATOM 1362 N N . ASP A 1 182 ? 2.960 6.150 4.125 1.00 95.56 182 ASP A N 1
ATOM 1363 C CA . ASP A 1 182 ? 3.258 7.044 5.249 1.00 95.56 182 ASP A CA 1
ATOM 1364 C C . ASP A 1 182 ? 2.086 7.990 5.544 1.00 95.56 182 ASP A C 1
ATOM 1366 O O . ASP A 1 182 ? 1.707 8.200 6.698 1.00 95.56 182 ASP A O 1
ATOM 1370 N N . ILE A 1 183 ? 1.447 8.535 4.503 1.00 95.44 183 ILE A N 1
ATOM 1371 C CA . ILE A 1 183 ? 0.257 9.380 4.664 1.00 95.44 183 ILE A CA 1
ATOM 1372 C C . ILE A 1 183 ? -0.909 8.575 5.258 1.00 95.44 183 ILE A C 1
ATOM 1374 O O . ILE A 1 183 ? -1.652 9.099 6.094 1.00 95.44 183 ILE A O 1
ATOM 1378 N N . ALA A 1 184 ? -1.096 7.317 4.849 1.00 96.06 184 ALA A N 1
ATOM 1379 C CA . ALA A 1 184 ? -2.126 6.455 5.423 1.00 96.06 184 ALA A CA 1
ATOM 1380 C C . ALA A 1 184 ? -1.880 6.198 6.921 1.00 96.06 184 ALA A C 1
ATOM 1382 O O . ALA A 1 184 ? -2.819 6.303 7.716 1.00 96.06 184 ALA A O 1
ATOM 1383 N N . GLU A 1 185 ? -0.628 5.959 7.322 1.00 96.38 185 GLU A N 1
ATOM 1384 C CA . GLU A 1 185 ? -0.241 5.826 8.732 1.00 96.38 185 GLU A CA 1
ATOM 1385 C C . GLU A 1 185 ? -0.415 7.128 9.525 1.00 96.38 185 GLU A C 1
ATOM 1387 O O . GLU A 1 185 ? -0.885 7.120 10.663 1.00 96.38 185 GLU A O 1
ATOM 1392 N N . LEU A 1 186 ? -0.074 8.278 8.944 1.00 96.69 186 LEU A N 1
ATOM 1393 C CA . LEU A 1 186 ? -0.292 9.567 9.601 1.00 96.69 186 LEU A CA 1
ATOM 1394 C C . LEU A 1 186 ? -1.784 9.847 9.800 1.00 96.69 186 LEU A C 1
ATOM 1396 O O . LEU A 1 186 ? -2.176 10.349 10.854 1.00 96.69 186 LEU A O 1
ATOM 1400 N N . ARG A 1 187 ? -2.630 9.483 8.830 1.00 96.56 187 ARG A N 1
ATOM 1401 C CA . ARG A 1 187 ? -4.088 9.608 8.957 1.00 96.56 187 ARG A CA 1
ATOM 1402 C C . ARG A 1 187 ? -4.663 8.679 10.022 1.00 96.56 187 ARG A C 1
ATOM 1404 O O . ARG A 1 187 ? -5.572 9.103 10.733 1.00 96.56 187 ARG A O 1
ATOM 1411 N N . SER A 1 188 ? -4.175 7.444 10.154 1.00 96.38 188 SER A N 1
ATOM 1412 C CA . SER A 1 188 ? -4.632 6.554 11.231 1.00 96.38 188 SER A CA 1
ATOM 1413 C C . SER A 1 188 ? -4.226 7.099 12.601 1.00 96.38 188 SER A C 1
ATOM 1415 O O . SER A 1 188 ? -5.084 7.249 13.468 1.00 96.38 188 SER A O 1
ATOM 1417 N N . ARG A 1 189 ? -2.973 7.545 12.756 1.00 97.00 189 ARG A N 1
ATOM 1418 C CA . ARG A 1 189 ? -2.505 8.194 13.993 1.00 97.00 189 ARG A CA 1
ATOM 1419 C C . ARG A 1 189 ? -3.270 9.477 14.317 1.00 97.00 189 ARG A C 1
ATOM 1421 O O . ARG A 1 189 ? -3.518 9.746 15.488 1.00 97.00 189 ARG A O 1
ATOM 1428 N N . ALA A 1 190 ? -3.654 10.264 13.312 1.00 97.00 190 ALA A N 1
ATOM 1429 C CA . ALA A 1 190 ? -4.480 11.454 13.511 1.00 97.00 190 ALA A CA 1
ATOM 1430 C C . ALA A 1 190 ? -5.873 11.091 14.055 1.00 97.00 190 ALA A C 1
ATOM 1432 O O . ALA A 1 190 ? -6.313 11.692 15.032 1.00 97.00 190 ALA A O 1
ATOM 1433 N N . LYS A 1 191 ? -6.525 10.061 13.496 1.00 97.62 191 LYS A N 1
ATOM 1434 C CA . LYS A 1 191 ? -7.811 9.549 14.006 1.00 97.62 191 LYS A CA 1
ATOM 1435 C C . LYS A 1 191 ? -7.694 9.022 15.436 1.00 97.62 191 LYS A C 1
ATOM 1437 O O . LYS A 1 191 ? -8.565 9.293 16.261 1.00 97.62 191 LYS A O 1
ATOM 1442 N N . ASP A 1 192 ? -6.613 8.312 15.750 1.00 96.75 192 ASP A N 1
ATOM 1443 C CA . ASP A 1 192 ? -6.352 7.833 17.111 1.00 96.75 192 ASP A CA 1
ATOM 1444 C C . ASP A 1 192 ? -6.129 9.001 18.083 1.00 96.75 192 ASP A C 1
ATOM 1446 O O . ASP A 1 192 ? -6.651 8.988 19.197 1.00 96.75 192 ASP A O 1
ATOM 1450 N N . ALA A 1 193 ? -5.411 10.046 17.663 1.00 97.19 193 ALA A N 1
ATOM 1451 C CA . ALA A 1 193 ? -5.210 11.251 18.464 1.00 97.19 193 ALA A CA 1
ATOM 1452 C C . ALA A 1 193 ? -6.523 12.012 18.710 1.00 97.19 193 ALA A C 1
ATOM 1454 O O . ALA A 1 193 ? -6.761 12.465 19.831 1.00 97.19 193 ALA A O 1
ATOM 1455 N N . GLU A 1 194 ? -7.395 12.120 17.704 1.00 97.12 194 GLU A N 1
ATOM 1456 C CA . GLU A 1 194 ? -8.738 12.691 17.863 1.00 97.12 194 GLU A CA 1
ATOM 1457 C C . GLU A 1 194 ? -9.577 11.871 18.843 1.00 97.12 194 GLU A C 1
ATOM 1459 O O . GLU A 1 194 ? -10.158 12.431 19.776 1.00 97.12 194 GLU A O 1
ATOM 1464 N N . ARG A 1 195 ? -9.580 10.541 18.698 1.00 97.81 195 ARG A N 1
ATOM 1465 C CA . ARG A 1 195 ? -10.271 9.634 19.619 1.00 97.81 195 ARG A CA 1
ATOM 1466 C C . ARG A 1 195 ? -9.778 9.821 21.052 1.00 97.81 195 ARG A C 1
ATOM 1468 O O . ARG A 1 195 ? -10.589 10.093 21.938 1.00 97.81 195 ARG A O 1
ATOM 1475 N N . LEU A 1 196 ? -8.467 9.763 21.276 1.00 97.88 196 LEU A N 1
ATOM 1476 C CA . LEU A 1 196 ? -7.870 9.998 22.593 1.00 97.88 196 LEU A CA 1
ATOM 1477 C C . LEU A 1 196 ? -8.194 11.401 23.121 1.00 97.88 196 LEU A C 1
ATOM 1479 O O . LEU A 1 196 ? -8.448 11.559 24.311 1.00 97.88 196 LEU A O 1
ATOM 1483 N N . GLY A 1 197 ? -8.251 12.414 22.253 1.00 97.31 197 GLY A N 1
ATOM 1484 C CA . GLY A 1 197 ? -8.684 13.765 22.609 1.00 97.31 197 GLY A CA 1
ATOM 1485 C C . GLY A 1 197 ? -10.130 13.809 23.110 1.00 97.31 197 GLY A C 1
ATOM 1486 O O . GLY A 1 197 ? -10.408 14.441 24.133 1.00 97.31 197 GLY A O 1
ATOM 1487 N N . THR A 1 198 ? -11.048 13.101 22.444 1.00 96.81 198 THR A N 1
ATOM 1488 C CA . THR A 1 198 ? -12.447 12.999 22.893 1.00 96.81 198 THR A CA 1
ATOM 1489 C C . THR A 1 198 ? -12.581 12.239 24.212 1.00 96.81 198 THR A C 1
ATOM 1491 O O . THR A 1 198 ? -13.316 12.687 25.094 1.00 96.81 198 THR A O 1
ATOM 1494 N N . GLU A 1 199 ? -11.832 11.148 24.394 1.00 96.88 199 GLU A N 1
ATOM 1495 C CA . GLU A 1 199 ? -11.808 10.365 25.635 1.00 96.88 199 GLU A CA 1
ATOM 1496 C C . GLU A 1 199 ? -11.223 11.185 26.795 1.00 96.88 199 GLU A C 1
ATOM 1498 O O . GLU A 1 199 ? -11.790 11.208 27.888 1.00 96.88 199 GLU A O 1
ATOM 1503 N N . LEU A 1 200 ? -10.148 11.940 26.552 1.00 97.31 200 LEU A N 1
ATOM 1504 C CA . LEU A 1 200 ? -9.533 12.828 27.539 1.00 97.31 200 LEU A CA 1
ATOM 1505 C C . LEU A 1 200 ? -10.500 13.951 27.937 1.00 97.31 200 LEU A C 1
ATOM 1507 O O . LEU A 1 200 ? -10.696 14.199 29.128 1.00 97.31 200 LEU A O 1
ATOM 1511 N N . ALA A 1 201 ? -11.168 14.587 26.971 1.00 96.50 201 ALA A N 1
ATOM 1512 C CA . ALA A 1 201 ? -12.182 15.601 27.250 1.00 96.50 201 ALA A CA 1
ATOM 1513 C C . ALA A 1 201 ? -13.380 15.024 28.029 1.00 96.50 201 ALA A C 1
ATOM 1515 O O . ALA A 1 201 ? -13.888 15.667 28.952 1.00 96.50 201 ALA A O 1
ATOM 1516 N N . ALA A 1 202 ? -13.821 13.807 27.699 1.00 96.06 202 ALA A N 1
ATOM 1517 C CA . ALA A 1 202 ? -14.874 13.111 28.433 1.00 96.06 202 ALA A CA 1
ATOM 1518 C C . ALA A 1 202 ? -14.445 12.797 29.876 1.00 96.06 202 ALA A C 1
ATOM 1520 O O . ALA A 1 202 ? -15.182 13.117 30.810 1.00 96.06 202 ALA A O 1
ATOM 1521 N N . ALA A 1 203 ? -13.235 12.271 30.077 1.00 95.75 203 ALA A N 1
ATOM 1522 C CA . ALA A 1 203 ? -12.675 11.995 31.399 1.00 95.75 203 ALA A CA 1
ATOM 1523 C C . ALA A 1 203 ? -12.497 13.279 32.228 1.00 95.75 203 ALA A C 1
ATOM 1525 O O . ALA A 1 203 ? -12.819 13.305 33.415 1.00 95.75 203 ALA A O 1
ATOM 1526 N N . GLN A 1 204 ? -12.058 14.379 31.611 1.00 95.19 204 GLN A N 1
ATOM 1527 C CA . GLN A 1 204 ? -11.991 15.690 32.265 1.00 95.19 204 GLN A CA 1
ATOM 1528 C C . GLN A 1 204 ? -13.376 16.187 32.694 1.00 95.19 204 GLN A C 1
ATOM 1530 O O . GLN A 1 204 ? -13.521 16.682 33.814 1.00 95.19 204 GLN A O 1
ATOM 1535 N N . ARG A 1 205 ? -14.406 16.030 31.848 1.00 93.94 205 ARG A N 1
ATOM 1536 C CA . ARG A 1 205 ? -15.797 16.359 32.211 1.00 93.94 205 ARG A CA 1
ATOM 1537 C C . ARG A 1 205 ? -16.290 15.495 33.372 1.00 93.94 205 ARG A C 1
ATOM 1539 O O . ARG A 1 205 ? -16.863 16.044 34.309 1.00 93.94 205 ARG A O 1
ATOM 1546 N N . GLN A 1 206 ? -16.027 14.188 33.346 1.00 94.62 206 GLN A N 1
ATOM 1547 C CA . GLN A 1 206 ? -16.372 13.270 34.439 1.00 94.62 206 GLN A CA 1
ATOM 1548 C C . GLN A 1 206 ? -15.672 13.659 35.745 1.00 94.62 206 GLN A C 1
ATOM 1550 O O . GLN A 1 206 ? -16.305 13.708 36.798 1.00 94.62 206 GLN A O 1
ATOM 1555 N N . LEU A 1 207 ? -14.387 14.015 35.686 1.00 92.06 207 LEU A N 1
ATOM 1556 C CA . LEU A 1 207 ? -13.629 14.464 36.851 1.00 92.06 207 LEU A CA 1
ATOM 1557 C C . LEU A 1 207 ? -14.199 15.779 37.404 1.00 92.06 207 LEU A C 1
ATOM 1559 O O . LEU A 1 207 ? -14.413 15.892 38.610 1.00 92.06 207 LEU A O 1
ATOM 1563 N N . ALA A 1 208 ? -14.519 16.751 36.546 1.00 90.19 208 ALA A N 1
ATOM 1564 C CA . ALA A 1 208 ? -15.152 18.005 36.961 1.00 90.19 208 ALA A CA 1
ATOM 1565 C C . ALA A 1 208 ? -16.540 17.782 37.598 1.00 90.19 208 ALA A C 1
ATOM 1567 O O . ALA A 1 208 ? -16.865 18.391 38.623 1.00 90.19 208 ALA A O 1
ATOM 1568 N N . GLN A 1 209 ? -17.346 16.872 37.044 1.00 89.00 209 GLN A N 1
ATOM 1569 C CA . GLN A 1 209 ? -18.630 16.464 37.624 1.00 89.00 209 GLN A CA 1
ATOM 1570 C C . GLN A 1 209 ? -18.449 15.772 38.981 1.00 89.00 209 GLN A C 1
ATOM 1572 O O . GLN A 1 209 ? -19.147 16.101 39.936 1.00 89.00 209 GLN A O 1
ATOM 1577 N N . ALA A 1 210 ? -17.467 14.881 39.121 1.00 88.62 210 ALA A N 1
ATOM 1578 C CA . ALA A 1 210 ? -17.171 14.223 40.391 1.00 88.62 210 ALA A CA 1
ATOM 1579 C C . ALA A 1 210 ? -16.681 15.217 41.462 1.00 88.62 210 ALA A C 1
ATOM 1581 O O . ALA A 1 210 ? -17.078 15.124 42.625 1.00 88.62 210 ALA A O 1
ATOM 1582 N N . LEU A 1 211 ? -15.857 16.203 41.088 1.00 84.94 211 LEU A N 1
ATOM 1583 C CA . LEU A 1 211 ? -15.409 17.263 41.998 1.00 84.94 211 LEU A CA 1
ATOM 1584 C C . LEU A 1 211 ? -16.570 18.158 42.456 1.00 84.94 211 LEU A C 1
ATOM 1586 O O . LEU A 1 211 ? -16.669 18.474 43.645 1.00 84.94 211 LEU A O 1
ATOM 1590 N N . THR A 1 212 ? -17.470 18.536 41.545 1.00 78.62 212 THR A N 1
ATOM 1591 C CA . THR A 1 212 ? -18.663 19.332 41.886 1.00 78.62 212 THR A CA 1
ATOM 1592 C C . THR A 1 212 ? -19.663 18.533 42.725 1.00 78.62 212 THR A C 1
ATOM 1594 O O . THR A 1 212 ? -20.163 19.057 43.721 1.00 78.62 212 THR A O 1
ATOM 1597 N N . ALA A 1 213 ? -19.869 17.245 42.432 1.00 70.62 213 ALA A N 1
ATOM 1598 C CA . ALA A 1 213 ? -20.672 16.339 43.256 1.00 70.62 213 ALA A CA 1
ATOM 1599 C C . ALA A 1 213 ? -20.087 16.169 44.671 1.00 70.62 213 ALA A C 1
ATOM 1601 O O . ALA A 1 213 ? -20.816 16.233 45.661 1.00 70.62 213 ALA A O 1
ATOM 1602 N N . LYS A 1 214 ? -18.758 16.053 44.799 1.00 67.06 214 LYS A N 1
ATOM 1603 C CA . LYS A 1 214 ? -18.072 15.955 46.100 1.00 67.06 214 LYS A CA 1
ATOM 1604 C C . LYS A 1 214 ? -18.158 17.254 46.913 1.00 67.06 214 LYS A C 1
ATOM 1606 O O . LYS A 1 214 ? -18.241 17.197 48.139 1.00 67.06 214 LYS A O 1
ATOM 1611 N N . SER A 1 215 ? -18.195 18.412 46.249 1.00 61.53 215 SER A N 1
ATOM 1612 C CA . SER A 1 215 ? -18.453 19.718 46.880 1.00 61.53 215 SER A CA 1
ATOM 1613 C C . SER A 1 215 ? -19.932 19.924 47.247 1.00 61.53 215 SER A C 1
ATOM 1615 O O . SER A 1 215 ? -20.229 20.702 48.154 1.00 61.53 215 SER A O 1
ATOM 1617 N N . GLY A 1 216 ? -20.857 19.237 46.569 1.00 55.41 216 GLY A N 1
ATOM 1618 C CA . GLY A 1 216 ? -22.305 19.319 46.791 1.00 55.41 216 GLY A CA 1
ATOM 1619 C C . GLY A 1 216 ? -22.832 18.462 47.948 1.00 55.41 216 GLY A C 1
ATOM 1620 O O . GLY A 1 216 ? -23.999 18.576 48.312 1.00 55.41 216 GLY A O 1
ATOM 1621 N N . ASN A 1 217 ? -21.981 17.655 48.591 1.00 51.25 217 ASN A N 1
ATOM 1622 C CA . ASN A 1 217 ? -22.371 16.638 49.578 1.00 51.25 217 ASN A CA 1
ATOM 1623 C C . ASN A 1 217 ? -22.841 17.181 50.949 1.00 51.25 217 ASN A C 1
ATOM 1625 O O . ASN A 1 217 ? -22.798 16.479 51.961 1.00 51.25 217 ASN A O 1
ATOM 1629 N N . ARG A 1 218 ? -23.297 18.436 51.009 1.00 55.56 218 ARG A N 1
ATOM 1630 C CA . ARG A 1 218 ? -23.906 19.045 52.196 1.00 55.56 218 ARG A CA 1
ATOM 1631 C C . ARG A 1 218 ? -25.275 19.632 51.867 1.00 55.56 218 ARG A C 1
ATOM 1633 O O . ARG A 1 218 ? -25.517 20.787 52.193 1.00 55.56 218 ARG A O 1
ATOM 1640 N N . ARG A 1 219 ? -26.150 18.867 51.212 1.00 58.28 219 ARG A N 1
ATOM 1641 C CA . ARG A 1 219 ? -27.623 18.891 51.347 1.00 58.28 219 ARG A CA 1
ATOM 1642 C C . ARG A 1 219 ? -28.226 17.970 50.281 1.00 58.28 219 ARG A C 1
ATOM 1644 O O . ARG A 1 219 ? -27.727 17.909 49.171 1.00 58.28 219 ARG A O 1
ATOM 1651 N N . VAL A 1 220 ? -29.352 17.356 50.633 1.00 44.84 220 VAL A N 1
ATOM 1652 C CA . VAL A 1 220 ? -30.268 16.578 49.781 1.00 44.84 220 VAL A CA 1
ATOM 1653 C C . VAL A 1 220 ? -29.986 15.071 49.707 1.00 44.84 220 VAL A C 1
ATOM 1655 O O . VAL A 1 220 ? -29.328 14.529 48.831 1.00 44.84 220 VAL A O 1
ATOM 1658 N N . SER A 1 221 ? -30.577 14.404 50.690 1.00 58.03 221 SER A N 1
ATOM 1659 C CA . SER A 1 221 ? -31.110 13.047 50.660 1.00 58.03 221 SER A CA 1
ATOM 1660 C C . SER A 1 221 ? -32.031 12.780 49.456 1.00 58.03 221 SER A C 1
ATOM 1662 O O . SER A 1 221 ? -32.987 13.528 49.260 1.00 58.03 221 SER A O 1
ATOM 1664 N N . GLY A 1 222 ? -31.813 11.657 48.757 1.00 52.38 222 GLY A N 1
ATOM 1665 C CA . GLY A 1 222 ? -32.814 10.987 47.910 1.00 52.38 222 GLY A CA 1
ATOM 1666 C C . GLY A 1 222 ? -32.457 10.893 46.420 1.00 52.38 222 GLY A C 1
ATOM 1667 O O . GLY A 1 222 ? -32.636 11.858 45.696 1.00 52.38 222 GLY A O 1
ATOM 1668 N N . ALA A 1 223 ? -32.045 9.694 45.985 1.00 55.06 223 ALA A N 1
ATOM 1669 C CA . ALA A 1 223 ? -31.784 9.251 44.603 1.00 55.06 223 ALA A CA 1
ATOM 1670 C C . ALA A 1 223 ? -30.531 9.827 43.899 1.00 55.06 223 ALA A C 1
ATOM 1672 O O . ALA A 1 223 ? -30.510 10.939 43.382 1.00 55.06 223 ALA A O 1
ATOM 1673 N N . SER A 1 224 ? -29.485 8.996 43.834 1.00 54.06 224 SER A N 1
ATOM 1674 C CA . SER A 1 224 ? -28.315 9.180 42.965 1.00 54.06 224 SER A CA 1
ATOM 1675 C C . SER A 1 224 ? -28.729 9.099 41.481 1.00 54.06 224 SER A C 1
ATOM 1677 O O . SER A 1 224 ? -29.357 8.105 41.106 1.00 54.06 224 SER A O 1
ATOM 1679 N N . PRO A 1 225 ? -28.368 10.073 40.621 1.00 59.19 225 PRO A N 1
ATOM 1680 C CA . PRO A 1 225 ? -28.679 10.047 39.187 1.00 59.19 225 PRO A CA 1
ATOM 1681 C C . PRO A 1 225 ? -27.825 9.075 38.343 1.00 59.19 225 PRO A C 1
ATOM 1683 O O . PRO A 1 225 ? -27.973 9.062 37.126 1.00 59.19 225 PRO A O 1
ATOM 1686 N N . ASP A 1 226 ? -26.967 8.242 38.943 1.00 64.12 226 ASP A N 1
ATOM 1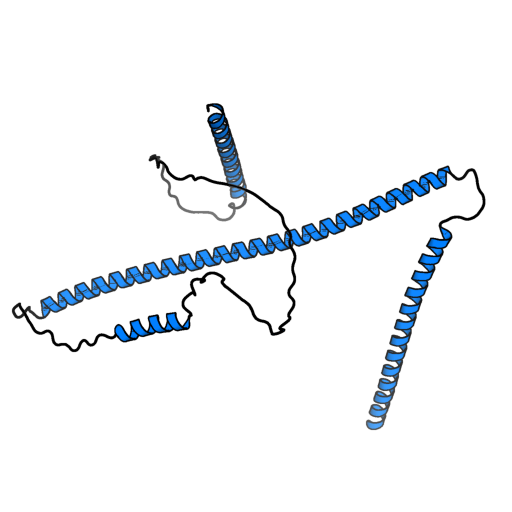687 C CA . ASP A 1 226 ? -26.040 7.356 38.205 1.00 64.12 226 ASP A CA 1
ATOM 1688 C C . ASP A 1 226 ? -26.460 5.872 38.199 1.00 64.12 226 ASP A C 1
ATOM 1690 O O . ASP A 1 226 ? -26.084 5.091 37.327 1.00 64.12 226 ASP A O 1
ATOM 1694 N N . VAL A 1 227 ? -27.335 5.468 39.127 1.00 80.50 227 VAL A N 1
ATOM 1695 C CA . VAL A 1 227 ? -27.753 4.059 39.253 1.00 80.50 227 VAL A CA 1
ATOM 1696 C C . VAL A 1 227 ? -28.519 3.586 38.012 1.00 80.50 227 VAL A C 1
ATOM 1698 O O . VAL A 1 227 ? -28.378 2.441 37.603 1.00 80.50 227 VAL A O 1
ATOM 1701 N N . GLY A 1 228 ? -29.307 4.457 37.371 1.00 84.00 228 GLY A N 1
ATOM 1702 C CA . GLY A 1 228 ? -30.071 4.096 36.171 1.00 84.00 228 GLY A CA 1
ATOM 1703 C C . GLY A 1 228 ? -29.186 3.781 34.962 1.00 84.00 228 GLY A C 1
ATOM 1704 O O . GLY A 1 228 ? -29.435 2.806 34.256 1.00 84.00 228 GLY A O 1
ATOM 1705 N N . HIS A 1 229 ? -28.127 4.567 34.751 1.00 82.38 229 HIS A N 1
ATOM 1706 C CA . HIS A 1 229 ? -27.174 4.333 33.667 1.00 82.38 229 HIS A CA 1
ATOM 1707 C C . HIS A 1 229 ? -26.306 3.101 33.952 1.00 82.38 229 HIS A C 1
ATOM 1709 O O . HIS A 1 229 ? -26.082 2.280 33.062 1.00 82.38 229 HIS A O 1
ATOM 1715 N N . GLU A 1 230 ? -25.872 2.919 35.202 1.00 88.62 230 GLU A N 1
ATOM 1716 C CA . GLU A 1 230 ? -25.147 1.718 35.618 1.00 88.62 230 GLU A CA 1
ATOM 1717 C C . GLU A 1 230 ? -26.003 0.451 35.449 1.00 88.62 230 GLU A C 1
ATOM 1719 O O . GLU A 1 230 ? -25.513 -0.561 34.949 1.00 88.62 230 GLU A O 1
ATOM 1724 N N . LEU A 1 231 ? -27.292 0.505 35.799 1.00 90.94 231 LEU A N 1
ATOM 1725 C CA . LEU A 1 231 ? -28.227 -0.599 35.580 1.00 90.94 231 LEU A CA 1
ATOM 1726 C C . LEU A 1 231 ? -28.430 -0.887 34.092 1.00 90.94 231 LEU A C 1
ATOM 1728 O O . LEU A 1 231 ? -28.393 -2.052 33.709 1.00 90.94 231 LEU A O 1
ATOM 1732 N N . ALA A 1 232 ? -28.591 0.135 33.248 1.00 88.94 232 ALA A N 1
ATOM 1733 C CA . ALA A 1 232 ? -28.717 -0.051 31.801 1.00 88.94 232 ALA A CA 1
ATOM 1734 C C . ALA A 1 232 ? -27.446 -0.673 31.188 1.00 88.94 232 ALA A C 1
ATOM 1736 O O . ALA A 1 232 ? -27.534 -1.630 30.423 1.00 88.94 232 ALA A O 1
ATOM 1737 N N . SER A 1 233 ? -26.265 -0.194 31.590 1.00 92.50 233 SER A N 1
ATOM 1738 C CA . SER A 1 233 ? -24.968 -0.736 31.160 1.00 92.50 233 SER A CA 1
ATOM 1739 C C . SER A 1 233 ? -24.776 -2.195 31.594 1.00 92.50 233 SER A C 1
ATOM 1741 O O . SER A 1 233 ? -24.431 -3.060 30.782 1.00 92.50 233 SER A O 1
ATOM 1743 N N . LYS A 1 234 ? -25.083 -2.508 32.861 1.00 96.19 234 LYS A N 1
ATOM 1744 C CA . LYS A 1 234 ? -25.046 -3.887 33.372 1.00 96.19 234 LYS A CA 1
ATOM 1745 C C . LYS A 1 234 ? -26.060 -4.780 32.662 1.00 96.19 234 LYS A C 1
ATOM 1747 O O . LYS A 1 234 ? -25.716 -5.908 32.336 1.00 96.19 234 LYS A O 1
ATOM 1752 N N . THR A 1 235 ? -27.259 -4.279 32.373 1.00 96.50 235 THR A N 1
ATOM 1753 C CA . THR A 1 235 ? -28.292 -5.025 31.635 1.00 96.50 235 THR A CA 1
ATOM 1754 C C . THR A 1 235 ? -27.830 -5.350 30.212 1.00 96.50 235 THR A C 1
ATOM 1756 O O . THR A 1 235 ? -27.875 -6.510 29.824 1.00 96.50 235 THR A O 1
ATOM 1759 N N . SER A 1 236 ? -27.258 -4.389 29.478 1.00 95.75 236 SER A N 1
ATOM 1760 C CA . SER A 1 236 ? -26.690 -4.636 28.140 1.00 95.75 236 SER A CA 1
ATOM 1761 C C . SER A 1 236 ? -25.518 -5.630 28.161 1.00 95.75 236 SER A C 1
ATOM 1763 O O . SER A 1 236 ? -25.379 -6.474 27.271 1.00 95.75 236 SER A O 1
ATOM 1765 N N . THR A 1 237 ? -24.687 -5.573 29.207 1.00 96.75 237 THR A N 1
ATOM 1766 C CA . THR A 1 237 ? -23.598 -6.543 29.402 1.00 96.75 237 THR A CA 1
ATOM 1767 C C . THR A 1 237 ? -24.156 -7.947 29.646 1.00 96.75 237 THR A C 1
ATOM 1769 O O . THR A 1 237 ? -23.657 -8.911 29.072 1.00 96.75 237 THR A O 1
ATOM 1772 N N . ILE A 1 238 ? -25.209 -8.065 30.462 1.00 97.00 238 ILE A N 1
ATOM 1773 C CA . ILE A 1 238 ? -25.898 -9.336 30.720 1.00 97.00 238 ILE A CA 1
ATOM 1774 C C . ILE A 1 238 ? -26.496 -9.893 29.425 1.00 97.00 238 ILE A C 1
ATOM 1776 O O . ILE A 1 238 ? -26.228 -11.044 29.106 1.00 97.00 238 ILE A O 1
ATOM 1780 N N . GLU A 1 239 ? -27.205 -9.083 28.636 1.00 96.88 239 GLU A N 1
ATOM 1781 C CA . GLU A 1 239 ? -27.778 -9.507 27.348 1.00 96.88 239 GLU A CA 1
ATOM 1782 C C . GLU A 1 239 ? -26.704 -10.034 26.380 1.00 96.88 239 GLU A C 1
ATOM 1784 O O . GLU A 1 239 ? -26.890 -11.062 25.728 1.00 96.88 239 GLU A O 1
ATOM 1789 N N . THR A 1 240 ? -25.541 -9.378 26.325 1.00 97.75 240 THR A N 1
ATOM 1790 C CA . THR A 1 240 ? -24.414 -9.824 25.487 1.00 97.75 240 THR A CA 1
ATOM 1791 C C . THR A 1 240 ? -23.883 -11.183 25.950 1.00 97.75 240 THR A C 1
ATOM 1793 O O . THR A 1 240 ? -23.729 -12.100 25.141 1.00 97.75 240 THR A O 1
ATOM 1796 N N . LEU A 1 241 ? -23.668 -11.349 27.259 1.00 97.69 241 LEU A N 1
ATOM 1797 C CA . LEU A 1 241 ? -23.217 -12.617 27.840 1.00 97.69 241 LEU A CA 1
ATOM 1798 C C . LEU A 1 241 ? -24.253 -13.737 27.663 1.00 97.69 241 LEU A C 1
ATOM 1800 O O . LEU A 1 241 ? -23.886 -14.896 27.468 1.00 97.69 241 LEU A O 1
ATOM 1804 N N . GLU A 1 242 ? -25.546 -13.420 27.701 1.00 97.31 242 GLU A N 1
ATOM 1805 C CA . GLU A 1 242 ? -26.622 -14.381 27.448 1.00 97.31 242 GLU A CA 1
ATOM 1806 C C . GLU A 1 242 ? -26.617 -14.879 25.995 1.00 97.31 242 GLU A C 1
ATOM 1808 O O . GLU A 1 242 ? -26.772 -16.084 25.757 1.00 97.31 242 GLU A O 1
ATOM 1813 N N . LEU A 1 243 ? -26.364 -13.994 25.025 1.00 97.56 243 LEU A N 1
ATOM 1814 C CA . LEU A 1 243 ? -26.195 -14.373 23.619 1.00 97.56 243 LEU A CA 1
ATOM 1815 C C . LEU A 1 243 ? -24.951 -15.246 23.410 1.00 97.56 243 LEU A C 1
ATOM 1817 O O . LEU A 1 243 ? -25.030 -16.274 22.731 1.00 97.56 243 LEU A O 1
ATOM 1821 N N . GLU A 1 244 ? -23.824 -14.886 24.026 1.00 97.88 244 GLU A N 1
ATOM 1822 C CA . GLU A 1 244 ? -22.595 -15.684 23.971 1.00 97.88 244 GLU A CA 1
ATOM 1823 C C . GLU A 1 244 ? -22.793 -17.076 24.586 1.00 97.88 244 GLU A C 1
ATOM 1825 O O . GLU A 1 244 ? -22.411 -18.078 23.978 1.00 97.88 244 GLU A O 1
ATOM 1830 N N . LEU A 1 245 ? -23.460 -17.174 25.740 1.00 97.88 245 LEU A N 1
ATOM 1831 C CA . LEU A 1 245 ? -23.797 -18.458 26.361 1.00 97.88 245 LEU A CA 1
ATOM 1832 C C . LEU A 1 245 ? -24.724 -19.300 25.480 1.00 97.88 245 LEU A C 1
ATOM 1834 O O . LEU A 1 245 ? -24.547 -20.518 25.400 1.00 97.88 245 LEU A O 1
ATOM 1838 N N . SER A 1 246 ? -25.698 -18.679 24.813 1.00 97.44 246 SER A N 1
ATOM 1839 C CA . SER A 1 246 ? -26.578 -19.367 23.862 1.00 97.44 246 SER A CA 1
ATOM 1840 C C . SER A 1 246 ? -25.790 -19.922 22.669 1.00 97.44 246 SER A C 1
ATOM 1842 O O . SER A 1 246 ? -25.954 -21.088 22.303 1.00 97.44 246 SER A O 1
ATOM 1844 N N . ASN A 1 247 ? -24.860 -19.133 22.126 1.00 97.62 247 ASN A N 1
ATOM 1845 C CA . ASN A 1 247 ? -23.978 -19.553 21.038 1.00 97.62 247 ASN A CA 1
ATOM 1846 C C . ASN A 1 247 ? -23.022 -20.683 21.464 1.00 97.62 247 ASN A C 1
ATOM 1848 O O . ASN A 1 247 ? -22.858 -21.669 20.751 1.00 97.62 247 ASN A O 1
ATOM 1852 N N . ILE A 1 248 ? -22.428 -20.604 22.657 1.00 98.25 248 ILE A N 1
ATOM 1853 C CA . ILE A 1 248 ? -21.572 -21.680 23.181 1.00 98.25 248 ILE A CA 1
ATOM 1854 C C . ILE A 1 248 ? -22.389 -22.962 23.388 1.00 98.25 248 ILE A C 1
ATOM 1856 O O . ILE A 1 248 ? -21.924 -24.053 23.061 1.00 98.25 248 ILE A O 1
ATOM 1860 N N . ARG A 1 249 ? -23.624 -22.856 23.894 1.00 97.88 249 ARG A N 1
ATOM 1861 C CA . ARG A 1 249 ? -24.517 -24.015 24.056 1.00 97.88 249 ARG A CA 1
ATOM 1862 C C . ARG A 1 249 ? -24.887 -24.648 22.716 1.00 97.88 249 ARG A C 1
ATOM 1864 O O . ARG A 1 249 ? -24.890 -25.874 22.633 1.00 97.88 249 ARG A O 1
ATOM 1871 N N . SER A 1 250 ? -25.163 -23.859 21.676 1.00 98.00 250 SER A N 1
ATOM 1872 C CA . SER A 1 250 ? -25.458 -24.400 20.342 1.00 98.00 250 SER A CA 1
ATOM 1873 C C . SER A 1 250 ? -24.238 -25.100 19.733 1.00 98.00 250 SER A C 1
ATOM 1875 O O . SER A 1 250 ? -24.368 -26.210 19.213 1.00 98.00 250 SER A O 1
ATOM 1877 N N . GLN A 1 251 ? -23.041 -24.522 19.887 1.00 97.75 251 GLN A N 1
ATOM 1878 C CA . GLN A 1 251 ? -21.781 -25.149 19.477 1.00 97.75 251 GLN A CA 1
ATOM 1879 C C . GLN A 1 251 ? -21.526 -26.460 20.228 1.00 97.75 251 GLN A C 1
ATOM 1881 O O . GLN A 1 251 ? -21.173 -27.462 19.607 1.00 97.75 251 GLN A O 1
ATOM 1886 N N . LEU A 1 252 ? -21.749 -26.486 21.546 1.00 98.19 252 LEU A N 1
ATOM 1887 C CA . LEU A 1 252 ? -21.583 -27.686 22.369 1.00 98.19 252 LEU A CA 1
ATOM 1888 C C . LEU A 1 252 ? -22.539 -28.800 21.934 1.00 98.19 252 LEU A C 1
ATOM 1890 O O . LEU A 1 252 ? -22.100 -29.935 21.769 1.00 98.19 252 LEU A O 1
ATOM 1894 N N . LEU A 1 253 ? -23.814 -28.482 21.690 1.00 98.06 253 LEU A N 1
ATOM 1895 C CA . LEU A 1 253 ? -24.789 -29.452 21.178 1.00 98.06 253 LEU A CA 1
ATOM 1896 C C . LEU A 1 253 ? -24.378 -30.001 19.803 1.00 98.06 253 LEU A C 1
ATOM 1898 O O . LEU A 1 253 ? -24.469 -31.208 19.578 1.00 98.06 253 LEU A O 1
ATOM 1902 N N . GLY A 1 254 ? -23.864 -29.149 18.910 1.00 97.69 254 GLY A N 1
ATOM 1903 C CA . GLY A 1 254 ? -23.336 -29.577 17.610 1.00 97.69 254 GLY A CA 1
ATOM 1904 C C . GLY A 1 254 ? -22.132 -30.518 17.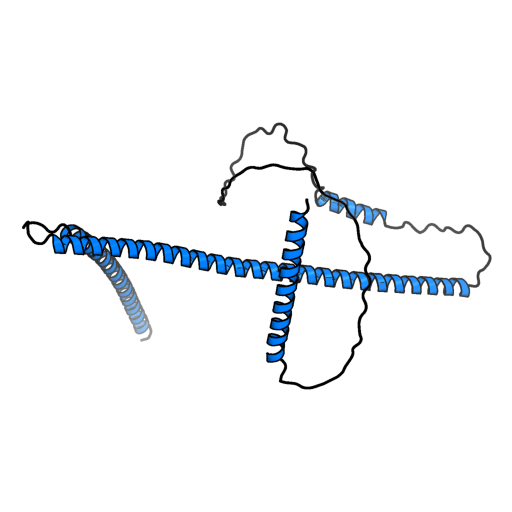738 1.00 97.69 254 GLY A C 1
ATOM 1905 O O . GLY A 1 254 ? -22.100 -31.578 17.113 1.00 97.69 254 GLY A O 1
ATOM 1906 N N . LEU A 1 255 ? -21.168 -30.178 18.599 1.00 97.69 255 LEU A N 1
ATOM 1907 C CA . LEU A 1 255 ? -20.020 -31.041 18.902 1.00 97.69 255 LEU A CA 1
ATOM 1908 C C . LEU A 1 255 ? -20.455 -32.373 19.527 1.00 97.69 255 LEU A C 1
ATOM 1910 O O . LEU A 1 255 ? -19.903 -33.416 19.181 1.00 97.69 255 LEU A O 1
ATOM 1914 N N . GLN A 1 256 ? -21.449 -32.356 20.416 1.00 97.88 256 GLN A N 1
ATOM 1915 C CA . GLN A 1 256 ? -21.987 -33.558 21.048 1.00 97.88 256 GLN A CA 1
ATOM 1916 C C . GLN A 1 256 ? -22.683 -34.477 20.030 1.00 97.88 256 GLN A C 1
ATOM 1918 O O . GLN A 1 256 ? -22.472 -35.689 20.088 1.00 97.88 256 GLN A O 1
ATOM 1923 N N . SER A 1 257 ? -23.436 -33.920 19.071 1.00 97.81 257 SER A N 1
ATOM 1924 C CA . SER A 1 257 ? -24.008 -34.688 17.950 1.00 97.81 257 SER A CA 1
ATOM 1925 C C . SER A 1 257 ? -22.906 -35.349 17.128 1.00 97.81 257 SER A C 1
ATOM 1927 O O . SER A 1 257 ? -22.898 -36.570 16.989 1.00 97.81 257 SER A O 1
ATOM 1929 N N . MET A 1 258 ? -21.902 -34.578 16.693 1.00 97.69 258 MET A N 1
ATOM 1930 C CA . MET A 1 258 ? -20.781 -35.115 15.913 1.00 97.69 258 MET A CA 1
ATOM 1931 C C . MET A 1 258 ? -19.982 -36.180 16.675 1.00 97.69 258 MET A C 1
ATOM 1933 O O . MET A 1 258 ? -19.524 -37.151 16.075 1.00 97.69 258 MET A O 1
ATOM 1937 N N . LEU A 1 259 ? -19.802 -36.021 17.990 1.00 97.88 259 LEU A N 1
ATOM 1938 C CA . LEU A 1 259 ? -19.167 -37.038 18.830 1.00 97.88 259 LEU A CA 1
ATOM 1939 C C . LEU A 1 259 ? -20.010 -38.319 18.864 1.00 97.88 259 LEU A C 1
ATOM 1941 O O . LEU A 1 259 ? -19.460 -39.409 18.734 1.00 97.88 259 LEU A O 1
ATOM 1945 N N . SER A 1 260 ? -21.333 -38.198 19.013 1.00 97.62 260 SER A N 1
ATOM 1946 C CA . SER A 1 260 ? -22.235 -39.352 19.015 1.00 97.62 260 SER A CA 1
ATOM 1947 C C . SER A 1 260 ? -22.226 -40.092 17.674 1.00 97.62 260 SER A C 1
ATOM 1949 O O . SER A 1 260 ? -22.047 -41.305 17.668 1.00 97.62 260 SER A O 1
ATOM 1951 N N . GLU A 1 261 ? -22.277 -39.368 16.552 1.00 97.62 261 GLU A N 1
ATOM 1952 C CA . GLU A 1 261 ? -22.187 -39.923 15.194 1.00 97.62 261 GLU A CA 1
ATOM 1953 C C . GLU A 1 261 ? -20.836 -40.603 14.940 1.00 97.62 261 GLU A C 1
ATOM 1955 O O . GLU A 1 261 ? -20.754 -41.671 14.326 1.00 97.62 261 GLU A O 1
ATOM 1960 N N . ARG A 1 262 ? -19.745 -40.008 15.439 1.00 97.12 262 ARG A N 1
ATOM 1961 C CA . ARG A 1 262 ? -18.420 -40.630 15.373 1.00 97.12 262 ARG A CA 1
ATOM 1962 C C . ARG A 1 262 ? -18.344 -41.897 16.208 1.00 97.12 262 ARG A C 1
ATOM 1964 O O . ARG A 1 262 ? -17.797 -42.880 15.725 1.00 97.12 262 ARG A O 1
ATOM 1971 N N . ASN A 1 263 ? -18.898 -41.898 17.417 1.00 97.56 263 ASN A N 1
ATOM 1972 C CA . ASN A 1 263 ? -18.917 -43.085 18.269 1.00 97.56 263 ASN A CA 1
ATOM 1973 C C . ASN A 1 263 ? -19.734 -44.217 17.634 1.00 97.56 263 ASN A C 1
ATOM 1975 O O . ASN A 1 263 ? -19.261 -45.350 17.622 1.00 97.56 263 ASN A O 1
ATOM 1979 N N . THR A 1 264 ? -20.897 -43.922 17.040 1.00 97.38 264 THR A N 1
ATOM 1980 C CA . THR A 1 264 ? -21.668 -44.933 16.296 1.00 97.38 264 THR A CA 1
ATOM 1981 C C . THR A 1 264 ? -20.895 -45.437 15.081 1.00 97.38 264 THR A C 1
ATOM 1983 O O . THR A 1 264 ? -20.828 -46.639 14.857 1.00 97.38 264 THR A O 1
ATOM 1986 N N . SER A 1 265 ? -20.229 -44.546 14.336 1.00 96.88 265 SER A N 1
ATOM 1987 C CA . SER A 1 265 ? -19.394 -44.949 13.198 1.00 96.88 265 SER A CA 1
ATOM 1988 C C . SER A 1 265 ? -18.203 -45.817 13.615 1.00 96.88 265 SER A C 1
ATOM 1990 O O . SER A 1 265 ? -17.836 -46.720 12.867 1.00 96.88 265 SER A O 1
ATOM 1992 N N . ILE A 1 266 ? -17.574 -45.540 14.760 1.00 97.12 266 ILE A N 1
ATOM 1993 C CA . ILE A 1 266 ? -16.481 -46.359 15.300 1.00 97.12 266 ILE A CA 1
ATOM 1994 C C . ILE A 1 266 ? -17.021 -47.736 15.681 1.00 97.12 266 ILE A C 1
ATOM 1996 O O . ILE A 1 266 ? -16.451 -48.734 15.252 1.00 97.12 266 ILE A O 1
ATOM 2000 N N . GLN A 1 267 ? -18.145 -47.793 16.398 1.00 97.19 267 GLN A N 1
ATOM 2001 C CA . GLN A 1 267 ? -18.780 -49.050 16.792 1.00 97.19 267 GLN A CA 1
ATOM 2002 C C . GLN A 1 267 ? -19.156 -49.912 15.574 1.00 97.19 267 GLN A C 1
ATOM 2004 O O . GLN A 1 267 ? -18.840 -51.099 15.543 1.00 97.19 267 GLN A O 1
ATOM 2009 N N . ASP A 1 268 ? -19.737 -49.313 14.532 1.00 97.06 268 ASP A N 1
ATOM 2010 C CA . ASP A 1 268 ? -20.072 -50.014 13.287 1.00 97.06 268 ASP A CA 1
ATOM 2011 C C . ASP A 1 268 ? -18.830 -50.594 12.587 1.00 97.06 268 ASP A C 1
ATOM 2013 O O . ASP A 1 268 ? -18.884 -51.680 12.004 1.00 97.06 268 ASP A O 1
ATOM 2017 N N . ILE A 1 269 ? -17.702 -49.873 12.609 1.00 96.44 269 ILE A N 1
ATOM 2018 C CA . ILE A 1 269 ? -16.432 -50.348 12.040 1.00 96.44 269 ILE A CA 1
ATOM 2019 C C . ILE A 1 269 ? -15.850 -51.475 12.901 1.00 96.44 269 ILE A C 1
ATOM 2021 O O . ILE A 1 269 ? -15.405 -52.486 12.353 1.00 96.44 269 ILE A O 1
ATOM 2025 N N . GLU A 1 270 ? -15.874 -51.328 14.226 1.00 95.81 270 GLU A N 1
ATOM 2026 C CA . GLU A 1 270 ? -15.417 -52.352 15.168 1.00 95.81 270 GLU A CA 1
ATOM 2027 C C . GLU A 1 270 ? -16.199 -53.656 14.994 1.00 95.81 270 GLU A C 1
ATOM 2029 O O . GLU A 1 270 ? -15.589 -54.724 14.934 1.00 95.81 270 GLU A O 1
ATOM 2034 N N . ASP A 1 271 ? -17.520 -53.584 14.837 1.00 95.88 271 ASP A N 1
ATOM 2035 C CA . ASP A 1 271 ? -18.370 -54.763 14.655 1.00 95.88 271 ASP A CA 1
ATOM 2036 C C . ASP A 1 271 ? -18.203 -55.417 13.277 1.00 95.88 271 ASP A C 1
ATOM 2038 O O . ASP A 1 271 ? -18.320 -56.634 13.172 1.00 95.88 271 ASP A O 1
ATOM 2042 N N . ARG A 1 272 ? -17.850 -54.658 12.230 1.00 93.88 272 ARG A N 1
ATOM 2043 C CA . ARG A 1 272 ? -17.470 -55.228 10.918 1.00 93.88 272 ARG A CA 1
ATOM 2044 C C . ARG A 1 272 ? -16.090 -55.884 10.907 1.00 93.88 272 ARG A C 1
ATOM 2046 O O . ARG A 1 272 ? -15.797 -56.642 9.987 1.00 93.88 272 ARG A O 1
ATOM 2053 N N . SER A 1 273 ? -15.222 -55.527 11.851 1.00 91.38 273 SER A N 1
ATOM 2054 C CA . SER A 1 273 ? -13.844 -56.032 11.925 1.00 91.38 273 SER A CA 1
ATOM 2055 C C . SER A 1 273 ? -13.688 -57.315 12.751 1.00 91.38 273 SER A C 1
ATOM 2057 O O . SER A 1 273 ? -12.605 -57.904 12.740 1.00 91.38 273 SER A O 1
ATOM 2059 N N . LYS A 1 274 ? -14.745 -57.734 13.457 1.00 79.25 274 LYS A N 1
ATOM 2060 C CA . LYS A 1 274 ? -14.835 -58.993 14.214 1.00 79.25 274 LYS A CA 1
ATOM 2061 C C . LYS A 1 274 ? -15.415 -60.107 13.347 1.00 79.25 274 LYS A C 1
ATOM 2063 O O . LYS A 1 274 ? -14.979 -61.261 13.549 1.00 79.25 274 LYS A O 1
#

Secondary structure (DSSP, 8-state):
--HHHHHHHHHHHHHHHHHHHHHHHHHHHHTTT--S-------------------------------------------------------------HHHHHHHHHHHHHHTS----------------HHHHHHHHHHHHHHHHHHHHHHHHHHHHHHHHHHHHHHHHHHHHHHHHHHHHHHHHHHHHHHHHHHHHHHHHHHHHHHHHHHHHHHS-SS--S--TTHHHHHHHHHHHHHHHHHHHHHHHHHHHHHHHHHHHHHHHHHHHHHH--

Organism: NCBI:txid329885

Solvent-accessible surface area (backbone atoms only — not comparable to full-atom values): 17365 Å² total; per-residue (Å²): 127,73,66,68,57,54,53,52,53,52,52,50,52,52,49,53,54,51,52,54,50,52,52,53,48,50,58,59,58,56,66,75,74,74,87,79,85,83,87,87,84,90,85,84,86,86,88,84,90,87,87,81,90,85,83,86,89,89,82,88,85,81,90,80,87,88,76,82,87,82,90,78,88,78,92,78,91,74,95,72,88,86,80,91,84,86,80,86,75,79,86,69,84,73,70,77,49,72,68,57,52,52,48,54,59,48,49,53,61,65,69,64,58,79,87,76,87,70,86,83,85,80,84,90,77,75,91,70,57,72,69,56,62,50,52,53,49,50,52,51,50,50,54,50,48,54,51,50,52,50,51,52,50,51,51,49,52,53,48,52,52,49,49,51,53,49,54,49,53,51,52,52,52,51,52,51,50,53,51,50,50,52,51,52,52,51,52,50,52,48,53,51,50,51,51,52,49,53,51,49,52,49,51,51,49,52,51,52,51,51,52,52,53,65,72,48,76,84,70,83,88,82,82,75,89,56,58,65,59,53,48,51,53,51,49,54,51,49,55,50,51,52,51,50,50,51,50,52,50,54,51,48,52,53,52,50,49,54,49,50,54,48,52,52,53,48,50,56,51,55,64,73,71,108

Foldseek 3Di:
DVVVVVVVVVVVVVVVVVVVVVVVVVVVVVVVPPPDDDDDDDDDDDDDDDDDDDDDDDDDDYDDDDDDDDDDDDDDDDDDDDDDDDDDDDPDPPDPPPVNVVVVVVVCVVVPPDPPPPPPPDDDDPPPPPVVVVVVVVVVVVVVVVVVVVVVVVVVVVVVVVVVVVVVVVVVVVVVVVVVVVVVVVVVVVVVVVVVVVVVVVVVVVVVVVVVVVVVPPDDDDDDPCVVVVVVVVVVVVVVVVVVVVVVVVVVVVVVVVVVVVVVVVVVVVVVVD

Mean predicted aligned error: 24.69 Å